Protein AF-A0A397EUM3-F1 (afdb_monomer)

Sequence (228 aa):
MSSDDLELCHVMLVFRHGDRSPVLPRMGKNIVMDDKEKAFWADRLVTSEHEAVLDKMAKTAGLTRDAPPPTNGLIIGGGWPSGYLTQLGSEQMIAHGKAMRAKYATFLADATPDDLYVRSTNVPRTIRSAQSVLYGMFPEHLLSDDIFIHLDENCRLSMGKQMDYFNMSTKLKSRRHESPVKDIDVLERLVQDAAGLDEGEDVKWSFRTILSILTCIMPLSTISLTFL

pLDDT: mean 79.11, std 16.42, range [22.38, 97.12]

Mean predicted aligned error: 9.28 Å

Radius of gyration: 20.29 Å; Cα contacts (8 Å, |Δi|>4): 294; chains: 1; bounding box: 52×34×58 Å

InterPro domains:
  IPR000560 Histidine phosphatase superfamily, clade-2 [PF00328] (7-164)
  IPR000560 Histidine phosphatase superfamily, clade-2 [cd07061] (83-150)
  IPR029033 Histidine phosphatase superfamily [G3DSA:3.40.50.1240] (1-218)
  IPR029033 Histidine phosphatase superfamily [SSF53254] (4-167)
  IPR033379 Histidine acid phosphatase active site [PS00616] (8-22)
  IPR050645 Histidine Acid Phosphatase [PTHR11567] (4-176)

Foldseek 3Di:
DDCVVDDDDDDDDDDDFFFAAFLAQAFADQRGCDPVNLVVRVVFADDPVNVVLLCLLAPEAAQDPPHRHPDQDDSRHDDPPHGGAGPRRLVVLLVVLLVVCVVCVVVCVPPDLVNDDAEFESHNRGSSSSSSSSCNNPVVCSNPHSHYYYYYPCRPVDPVSVDPLVVVQVVVVVCVVVDPDPCVVVVFVVVCVNSVPDDVDDDRPDCNHDCSNCVNVDPPVVDPPPDD

Nearest PDB structures (foldseek):
  4job-assembly1_A  TM=6.327E-01  e=2.743E-06  Homo sapiens
  4joc-assembly1_A  TM=6.295E-01  e=3.284E-06  Homo sapiens
  4jod-assembly1_A  TM=6.289E-01  e=9.658E-06  Homo sapiens
  5hc8-assembly1_A  TM=1.996E-01  e=4.843E+00  Lavandula lanata

Organism: Aphanomyces astaci (NCBI:txid112090)

Secondary structure (DSSP, 8-state):
--GGG--------------B--S-SEETTTEE--HHHHHHHHHHBPPHHHHHHHHHH-EEE-SSTTSPPPPPPP-TT-STTTTPBBHHHHHHHHHHHHHHHHHTHHHHTT--GGG--EEEES-HHHHHHHHHHHHHH-GGGTT-S--EEEEETT-TT-GGGT--HHHHHHHHHHTGGG-S-TTHHHHHHHHHHHHTPPTT-----STTTHHHHHHHHS-GGG------

Solvent-accessible surface area (backbone atoms only — not comparable to full-atom values): 13077 Å² total; per-residue (Å²): 131,62,77,88,79,62,80,90,86,81,85,87,88,85,79,76,55,45,48,39,39,32,28,45,58,60,41,62,74,61,39,59,65,44,73,67,52,42,50,57,46,51,75,42,33,59,48,72,70,58,48,56,53,35,52,41,32,32,42,72,14,11,87,44,85,88,38,71,50,64,78,77,41,80,62,74,55,48,62,90,59,37,46,36,39,19,41,68,11,36,50,52,23,22,52,50,14,36,52,51,34,66,74,40,41,81,75,50,69,83,60,51,60,88,77,57,86,46,74,40,48,48,36,68,38,40,44,52,22,50,26,22,21,44,45,34,45,43,60,90,40,39,85,38,90,69,37,54,36,26,26,40,92,76,25,83,82,40,68,63,77,78,42,55,60,66,60,48,49,54,54,52,56,76,46,49,88,73,50,89,56,92,56,53,71,59,54,45,50,53,48,35,63,64,24,43,45,57,95,89,57,78,84,57,71,44,78,76,42,50,49,32,42,51,63,48,76,44,66,75,91,74,61,87,76,80,82,127

Structure (mmCIF, N/CA/C/O backbone):
data_AF-A0A397EUM3-F1
#
_entry.id   AF-A0A397EUM3-F1
#
loop_
_atom_site.group_PDB
_atom_site.id
_atom_site.type_symbol
_atom_site.label_atom_id
_atom_site.label_alt_id
_atom_site.label_comp_id
_atom_site.label_asym_id
_atom_site.label_entity_id
_atom_site.label_seq_id
_atom_site.pdbx_PDB_ins_code
_atom_site.Cartn_x
_atom_site.Cartn_y
_atom_site.Cartn_z
_atom_site.occupancy
_atom_site.B_iso_or_equiv
_atom_site.auth_seq_id
_atom_site.auth_comp_id
_atom_site.auth_asym_id
_atom_site.auth_atom_id
_atom_site.pdbx_PDB_model_num
ATOM 1 N N . MET A 1 1 ? -14.237 -14.250 -31.918 1.00 54.00 1 MET A N 1
ATOM 2 C CA . MET A 1 1 ? -12.791 -13.966 -31.849 1.00 54.00 1 MET A CA 1
ATOM 3 C C . MET A 1 1 ? -12.228 -14.927 -30.827 1.00 54.00 1 MET A C 1
ATOM 5 O O . MET A 1 1 ? -12.807 -15.002 -29.745 1.00 54.00 1 MET A O 1
ATOM 9 N N . SER A 1 2 ? -11.244 -15.745 -31.207 1.00 69.25 2 SER A N 1
ATOM 10 C CA . SER A 1 2 ? -10.571 -16.626 -30.244 1.00 69.25 2 SER A CA 1
ATOM 11 C C . SER A 1 2 ? -9.725 -15.758 -29.310 1.00 69.25 2 SER A C 1
ATOM 13 O O . SER A 1 2 ? -9.323 -14.663 -29.704 1.00 69.25 2 SER A O 1
ATOM 15 N N . SER A 1 3 ? -9.432 -16.206 -28.085 1.00 70.31 3 SER A N 1
ATOM 16 C CA . SER A 1 3 ? -8.437 -15.508 -27.254 1.00 70.31 3 SER A CA 1
ATOM 17 C C . SER A 1 3 ? -7.044 -15.519 -27.886 1.00 70.31 3 SER A C 1
ATOM 19 O O . SER A 1 3 ? -6.218 -14.692 -27.524 1.00 70.31 3 SER A O 1
ATOM 21 N N . ASP A 1 4 ? -6.809 -16.424 -28.838 1.00 78.88 4 ASP A N 1
ATOM 22 C CA . ASP A 1 4 ? -5.540 -16.568 -29.559 1.00 78.88 4 ASP A CA 1
ATOM 23 C C . ASP A 1 4 ? -5.272 -15.42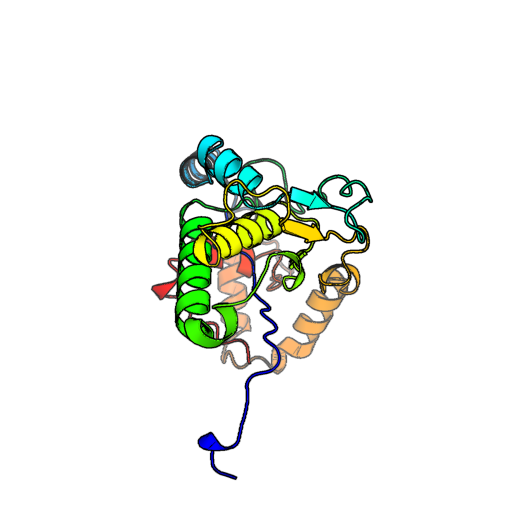0 -30.548 1.00 78.88 4 ASP A C 1
ATOM 25 O O . ASP A 1 4 ? -4.143 -15.254 -30.996 1.00 78.88 4 ASP A O 1
ATOM 29 N N . ASP A 1 5 ? -6.291 -14.610 -30.862 1.00 87.12 5 ASP A N 1
ATOM 30 C CA . ASP A 1 5 ? -6.176 -13.442 -31.745 1.00 87.12 5 ASP A CA 1
ATOM 31 C C . ASP A 1 5 ? -5.904 -12.136 -30.966 1.00 87.12 5 ASP A C 1
ATOM 33 O O . ASP A 1 5 ? -5.923 -11.050 -31.550 1.00 87.12 5 ASP A O 1
ATOM 37 N N . LEU A 1 6 ? -5.736 -12.208 -29.639 1.00 88.50 6 LEU A N 1
ATOM 38 C CA . LEU A 1 6 ? -5.582 -11.042 -28.767 1.00 88.50 6 LEU A CA 1
ATOM 39 C C . LEU A 1 6 ? -4.147 -10.917 -28.249 1.00 88.50 6 LEU A C 1
ATOM 41 O O . LEU A 1 6 ? -3.577 -11.862 -27.710 1.00 88.50 6 LEU A O 1
ATOM 45 N N . GLU A 1 7 ? -3.602 -9.707 -28.339 1.00 90.44 7 GLU A N 1
ATOM 46 C CA . GLU A 1 7 ? -2.286 -9.352 -27.813 1.00 90.44 7 GLU A CA 1
ATOM 47 C C . GLU A 1 7 ? -2.430 -8.461 -26.572 1.00 90.44 7 GLU A C 1
ATOM 49 O O . GLU A 1 7 ? -3.245 -7.534 -26.532 1.00 90.44 7 GLU A O 1
ATOM 54 N N . LEU A 1 8 ? -1.645 -8.741 -25.529 1.00 91.56 8 LEU A N 1
ATOM 55 C CA . LEU A 1 8 ? -1.601 -7.905 -24.334 1.00 91.56 8 LEU A CA 1
ATOM 56 C C . LEU A 1 8 ? -0.717 -6.682 -24.601 1.00 91.56 8 LEU A C 1
ATOM 58 O O . LEU A 1 8 ? 0.492 -6.823 -24.723 1.00 91.56 8 LEU A O 1
ATOM 62 N N . CYS A 1 9 ? -1.309 -5.488 -24.641 1.00 92.25 9 CYS A N 1
ATOM 63 C CA . CYS A 1 9 ? -0.567 -4.247 -24.905 1.00 92.25 9 CYS A CA 1
ATOM 64 C C . CYS A 1 9 ? -0.230 -3.438 -23.642 1.00 92.25 9 CYS A C 1
ATOM 66 O O . CYS A 1 9 ? 0.693 -2.630 -23.654 1.00 92.25 9 CYS A O 1
ATOM 68 N N . HIS A 1 10 ? -1.014 -3.577 -22.568 1.00 93.50 10 HIS A N 1
ATOM 69 C CA . HIS A 1 10 ? -0.851 -2.759 -21.367 1.00 93.50 10 HIS A CA 1
ATOM 70 C C . HIS A 1 10 ? -1.420 -3.447 -20.125 1.00 93.50 10 HIS A C 1
ATOM 72 O O . HIS A 1 10 ? -2.473 -4.085 -20.183 1.00 93.50 10 HIS A O 1
ATOM 78 N N . VAL A 1 11 ? -0.757 -3.259 -18.981 1.00 93.69 11 VAL A N 1
ATOM 79 C CA . VAL A 1 11 ? -1.202 -3.767 -17.679 1.00 93.69 11 VAL A CA 1
ATOM 80 C C . VAL A 1 11 ? -1.265 -2.616 -16.684 1.00 93.69 11 VAL A C 1
ATOM 82 O O . VAL A 1 11 ? -0.254 -1.998 -16.371 1.00 93.69 11 VAL A O 1
ATOM 85 N N . MET A 1 12 ? -2.454 -2.371 -16.132 1.00 94.56 12 MET A N 1
ATOM 86 C CA . MET A 1 12 ? -2.650 -1.416 -15.043 1.00 94.56 12 MET A CA 1
ATOM 87 C C . MET A 1 12 ? -2.950 -2.171 -13.747 1.00 94.56 12 MET A C 1
ATOM 89 O O . MET A 1 12 ? -3.978 -2.839 -13.630 1.00 94.56 12 MET A O 1
ATOM 93 N N . LEU A 1 13 ? -2.054 -2.056 -12.766 1.00 91.94 13 LEU A N 1
ATOM 94 C CA . LEU A 1 13 ? -2.218 -2.658 -11.443 1.00 91.94 13 LEU A CA 1
ATOM 95 C C . LEU A 1 13 ? -2.662 -1.594 -10.439 1.00 91.94 13 LEU A C 1
ATOM 97 O O . LEU A 1 13 ? -1.946 -0.628 -10.184 1.00 91.94 13 LEU A O 1
ATOM 101 N N . VAL A 1 14 ? -3.836 -1.795 -9.842 1.00 91.50 14 VAL A N 1
ATOM 102 C CA . VAL A 1 14 ? -4.348 -0.960 -8.751 1.00 91.50 14 VAL A CA 1
ATOM 103 C C . VAL A 1 14 ? -4.558 -1.851 -7.540 1.00 91.50 14 VAL A C 1
ATOM 105 O O . VAL A 1 14 ? -5.356 -2.784 -7.576 1.00 91.50 14 VAL A O 1
ATOM 108 N N . PHE A 1 15 ? -3.837 -1.569 -6.461 1.00 89.75 15 PHE A N 1
ATOM 109 C CA . PHE A 1 15 ? -3.888 -2.358 -5.237 1.00 89.75 15 PHE A CA 1
ATOM 110 C C . PHE A 1 15 ? -3.931 -1.462 -4.000 1.00 89.75 15 PHE A C 1
ATOM 112 O O . PHE A 1 15 ? -3.495 -0.308 -4.002 1.00 89.75 15 PHE A O 1
ATOM 119 N N . ARG A 1 16 ? -4.470 -2.014 -2.913 1.00 88.62 16 ARG A N 1
ATOM 120 C CA . ARG A 1 16 ? -4.416 -1.399 -1.586 1.00 88.62 16 ARG A CA 1
ATOM 121 C C . ARG A 1 16 ? -3.081 -1.734 -0.916 1.00 88.62 16 ARG A C 1
ATOM 123 O O . ARG A 1 16 ? -2.421 -2.699 -1.279 1.00 88.62 16 ARG A O 1
ATOM 130 N N . HIS A 1 17 ? -2.704 -0.940 0.083 1.00 88.88 17 HIS A N 1
ATOM 131 C CA . HIS A 1 17 ? -1.620 -1.298 0.996 1.00 88.88 17 HIS A CA 1
ATOM 132 C C . HIS A 1 17 ? -1.842 -2.677 1.645 1.00 88.88 17 HIS A C 1
ATOM 134 O O . HIS A 1 17 ? -2.990 -3.091 1.833 1.00 88.88 17 HIS A O 1
ATOM 140 N N . GLY A 1 18 ? -0.749 -3.324 2.048 1.00 88.06 18 GLY A N 1
ATOM 141 C CA . GLY A 1 18 ? -0.783 -4.577 2.805 1.00 88.06 18 GLY A CA 1
ATOM 142 C C . GLY A 1 18 ? -1.284 -4.406 4.243 1.00 88.06 18 GLY A C 1
ATOM 143 O O . GLY A 1 18 ? -1.713 -3.316 4.648 1.00 88.06 18 GLY A O 1
ATOM 144 N N . ASP A 1 19 ? -1.228 -5.487 5.016 1.00 90.06 19 ASP A N 1
ATOM 145 C CA . ASP A 1 19 ? -1.564 -5.473 6.440 1.00 90.06 19 ASP A CA 1
ATOM 146 C C . ASP A 1 19 ? -0.812 -4.383 7.233 1.00 90.06 19 ASP A C 1
ATOM 148 O O . ASP A 1 19 ? 0.319 -3.996 6.927 1.00 90.06 19 ASP A O 1
ATOM 152 N N . ARG A 1 20 ? -1.489 -3.815 8.231 1.00 88.00 20 ARG A N 1
ATOM 153 C CA . ARG A 1 20 ? -1.007 -2.656 8.989 1.00 88.00 20 ARG A CA 1
ATOM 154 C C . ARG A 1 20 ? -1.543 -2.668 10.410 1.00 88.00 20 ARG A C 1
ATOM 156 O O . ARG A 1 20 ? -2.606 -3.226 10.665 1.00 88.00 20 ARG A O 1
ATOM 163 N N . SER A 1 21 ? -0.893 -1.927 11.297 1.00 87.19 21 SER A N 1
ATOM 164 C CA . SER A 1 21 ? -1.446 -1.638 12.617 1.00 87.19 21 SER A CA 1
ATOM 165 C C . SER A 1 21 ? -2.725 -0.775 12.531 1.00 87.19 21 SER A C 1
ATOM 167 O O . SER A 1 21 ? -2.979 -0.101 11.509 1.00 87.19 21 SER A O 1
ATOM 169 N N . PRO A 1 22 ? -3.560 -0.773 13.589 1.00 82.50 22 PRO A N 1
ATOM 170 C CA . PRO A 1 22 ? -4.730 0.090 13.680 1.00 82.50 22 PRO A CA 1
ATOM 171 C C . PRO A 1 22 ? -4.368 1.563 13.478 1.00 82.50 22 PRO A C 1
ATOM 173 O O . PRO A 1 22 ? -3.330 2.040 13.930 1.00 82.50 22 PRO A O 1
ATOM 176 N N . VAL A 1 23 ? -5.230 2.291 12.767 1.00 77.56 23 VAL A N 1
ATOM 177 C CA . VAL A 1 23 ? -5.022 3.716 12.472 1.00 77.56 23 VAL A CA 1
ATOM 178 C C . VAL A 1 23 ? -5.372 4.584 13.674 1.00 77.56 23 VAL A C 1
ATOM 180 O O . VAL A 1 23 ? -4.661 5.542 13.947 1.00 77.56 23 VAL A O 1
ATOM 183 N N . LEU A 1 24 ? -6.462 4.266 14.376 1.00 75.75 24 LEU A N 1
ATOM 184 C CA . LEU A 1 24 ? -6.849 4.971 15.593 1.00 75.75 24 LEU A CA 1
ATOM 185 C C . LEU A 1 24 ? -6.451 4.149 16.821 1.00 75.75 24 LEU A C 1
ATOM 187 O O . LEU A 1 24 ? -6.790 2.967 16.877 1.00 75.75 24 LEU A O 1
ATOM 191 N N . PRO A 1 25 ? -5.826 4.772 17.832 1.00 72.88 25 PRO A N 1
ATOM 192 C CA . PRO A 1 25 ? -5.466 4.110 19.080 1.00 72.88 25 PRO A CA 1
ATOM 193 C C . PRO A 1 25 ? -6.654 3.986 20.044 1.00 72.88 25 PRO A C 1
ATOM 195 O O . PRO A 1 25 ? -6.483 3.511 21.160 1.00 72.88 25 PRO A O 1
ATOM 198 N N . ARG A 1 26 ? -7.843 4.480 19.680 1.00 75.56 26 ARG A N 1
ATOM 199 C CA . ARG A 1 26 ? -9.021 4.471 20.549 1.00 75.56 26 ARG A CA 1
ATOM 200 C C . ARG A 1 26 ? -10.315 4.338 19.759 1.00 75.56 26 ARG A C 1
ATOM 202 O O . ARG A 1 26 ? -10.488 4.967 18.715 1.00 75.56 26 ARG A O 1
ATOM 209 N N . MET A 1 27 ? -11.248 3.603 20.347 1.00 75.62 27 MET A N 1
ATOM 210 C CA . MET A 1 27 ? -12.651 3.532 19.992 1.00 75.62 27 MET A CA 1
ATOM 211 C C . MET A 1 27 ? -13.508 3.485 21.257 1.00 75.62 27 MET A C 1
ATOM 213 O O . MET A 1 27 ? -13.456 2.524 22.018 1.00 75.62 27 MET A O 1
ATOM 217 N N . GLY A 1 28 ? -14.293 4.539 21.480 1.00 75.81 28 GLY A N 1
ATOM 218 C CA . GLY A 1 28 ? -15.052 4.692 22.718 1.00 75.81 28 GLY A CA 1
ATOM 219 C C . GLY A 1 28 ? -14.155 4.703 23.958 1.00 75.81 28 GLY A C 1
ATOM 220 O O . GLY A 1 28 ? -12.988 5.108 23.899 1.00 75.81 28 GLY A O 1
ATOM 221 N N . LYS A 1 29 ? -14.717 4.292 25.094 1.00 80.75 29 LYS A N 1
ATOM 222 C CA . LYS A 1 29 ? -14.019 4.259 26.387 1.00 80.75 29 LYS A CA 1
ATOM 223 C C . LYS A 1 29 ? -13.272 2.948 26.621 1.00 80.75 29 LYS A C 1
ATOM 225 O O . LYS A 1 29 ? -12.258 2.956 27.312 1.00 80.75 29 LYS A O 1
ATOM 230 N N . ASN A 1 30 ? -13.752 1.852 26.033 1.00 81.31 30 ASN A N 1
ATOM 231 C CA . ASN A 1 30 ? -13.307 0.502 26.378 1.00 81.31 30 ASN A CA 1
ATOM 232 C C . ASN A 1 30 ? -12.233 -0.046 25.434 1.00 81.31 30 ASN A C 1
ATOM 234 O O . ASN A 1 30 ? -11.435 -0.882 25.846 1.00 81.31 30 ASN A O 1
ATOM 238 N N . ILE A 1 31 ? -12.183 0.416 24.181 1.00 77.62 31 ILE A N 1
ATOM 239 C CA . ILE A 1 31 ? -11.181 -0.036 23.210 1.00 77.62 31 ILE A CA 1
ATOM 240 C C . ILE A 1 31 ? -10.113 1.048 23.116 1.00 77.62 31 ILE A C 1
ATOM 242 O O . ILE A 1 31 ? -10.264 2.042 22.407 1.00 77.62 31 ILE A O 1
ATOM 246 N N . VAL A 1 32 ? -9.032 0.876 23.870 1.00 81.25 32 VAL A N 1
ATOM 247 C CA . VAL A 1 32 ? -7.883 1.785 23.884 1.00 81.25 32 VAL A CA 1
ATOM 248 C C . VAL A 1 32 ? -6.619 0.959 23.721 1.00 81.25 32 VAL A C 1
ATOM 250 O O . VAL A 1 32 ? -6.410 0.011 24.469 1.00 81.25 32 VAL A O 1
ATOM 253 N N . MET A 1 33 ? -5.771 1.362 22.778 1.00 80.50 33 MET A N 1
ATOM 254 C CA . MET A 1 33 ? -4.458 0.774 22.563 1.00 80.50 33 MET A CA 1
ATOM 255 C C . MET A 1 33 ? -3.560 1.117 23.753 1.00 80.50 33 MET A C 1
ATOM 257 O O . MET A 1 33 ? -3.001 2.220 23.842 1.00 80.50 33 MET A O 1
ATOM 261 N N . ASP A 1 34 ? -3.478 0.182 24.693 1.00 84.62 34 ASP A N 1
ATOM 262 C CA . ASP A 1 34 ? -2.614 0.281 25.860 1.00 84.62 34 ASP A CA 1
ATOM 263 C C . ASP A 1 34 ? -1.138 0.077 25.475 1.00 84.62 34 ASP A C 1
ATOM 265 O O . ASP A 1 34 ? -0.788 -0.185 24.320 1.00 84.62 34 ASP A O 1
ATOM 269 N N . ASP A 1 35 ? -0.232 0.240 26.435 1.00 86.56 35 ASP A N 1
ATOM 270 C CA . ASP A 1 35 ? 1.200 0.131 26.145 1.00 86.56 35 ASP A CA 1
ATOM 271 C C . ASP A 1 35 ? 1.623 -1.301 25.777 1.00 86.56 35 ASP A C 1
ATOM 273 O O . ASP A 1 35 ? 2.591 -1.480 25.036 1.00 86.56 35 ASP A O 1
ATOM 277 N N . LYS A 1 36 ? 0.870 -2.322 26.215 1.00 85.94 36 LYS A N 1
ATOM 278 C CA . LYS A 1 36 ? 1.109 -3.715 25.817 1.00 85.94 36 LYS A CA 1
ATOM 279 C C . LYS A 1 36 ? 0.723 -3.935 24.360 1.00 85.94 36 LYS A C 1
ATOM 281 O O . LYS A 1 36 ? 1.482 -4.559 23.624 1.00 85.94 36 LYS A O 1
ATOM 286 N N . GLU A 1 37 ? -0.413 -3.401 23.925 1.00 84.00 37 GLU A N 1
ATOM 287 C CA . GLU A 1 37 ? -0.865 -3.480 22.541 1.00 84.00 37 GLU A CA 1
ATOM 288 C C . GLU A 1 37 ? 0.054 -2.668 21.617 1.00 84.00 37 GLU A C 1
ATOM 290 O O . GLU A 1 37 ? 0.420 -3.138 20.540 1.00 84.00 37 GLU A O 1
ATOM 295 N N . LYS A 1 38 ? 0.527 -1.492 22.051 1.00 85.25 38 LYS A N 1
ATOM 296 C CA . LYS A 1 38 ? 1.553 -0.744 21.302 1.00 85.25 38 LYS A CA 1
ATOM 297 C C . LYS A 1 38 ? 2.826 -1.564 21.119 1.00 85.25 38 LYS A C 1
ATOM 299 O O . LYS A 1 38 ? 3.345 -1.610 20.008 1.00 85.25 38 LYS A O 1
ATOM 304 N N . ALA A 1 39 ? 3.315 -2.217 22.175 1.00 86.94 39 ALA A N 1
ATOM 305 C CA . ALA A 1 39 ? 4.492 -3.080 22.094 1.00 86.94 39 ALA A CA 1
ATOM 306 C C . ALA A 1 39 ? 4.251 -4.304 21.191 1.00 86.94 39 ALA A C 1
ATOM 308 O O . ALA A 1 39 ? 5.115 -4.666 20.397 1.00 86.94 39 ALA A O 1
ATOM 309 N N . PHE A 1 40 ? 3.056 -4.899 21.252 1.00 88.88 40 PHE A N 1
ATOM 310 C CA . PHE A 1 40 ? 2.647 -5.993 20.370 1.00 88.88 40 PHE A CA 1
ATOM 311 C C . PHE A 1 40 ? 2.681 -5.591 18.892 1.00 88.88 40 PHE A C 1
ATOM 313 O O . PHE A 1 40 ? 3.162 -6.360 18.053 1.00 88.88 40 PHE A O 1
ATOM 320 N N . TRP A 1 41 ? 2.170 -4.397 18.572 1.00 88.25 41 TRP A N 1
ATOM 321 C CA . TRP A 1 41 ? 2.192 -3.871 17.212 1.00 88.25 41 TRP A CA 1
ATOM 322 C C . TRP A 1 41 ? 3.601 -3.500 16.779 1.00 88.25 41 TRP A C 1
ATOM 324 O O . TRP A 1 41 ? 3.982 -3.867 15.675 1.00 88.25 41 TRP A O 1
ATOM 334 N N . ALA A 1 42 ? 4.370 -2.839 17.644 1.00 87.56 42 ALA A N 1
ATOM 335 C CA . ALA A 1 42 ? 5.753 -2.442 17.397 1.00 87.56 42 ALA A CA 1
ATOM 336 C C . ALA A 1 42 ? 6.637 -3.600 16.919 1.00 87.56 42 ALA A C 1
ATOM 338 O O . ALA A 1 42 ? 7.351 -3.449 15.935 1.00 87.56 42 ALA A O 1
ATOM 339 N N . ASP A 1 43 ? 6.534 -4.752 17.581 1.00 90.00 43 ASP A N 1
ATOM 340 C CA . ASP A 1 43 ? 7.276 -5.977 17.256 1.00 90.00 43 ASP A CA 1
ATOM 341 C C . ASP A 1 43 ? 6.896 -6.575 15.886 1.00 90.00 43 ASP A C 1
ATOM 343 O O . ASP A 1 43 ? 7.666 -7.304 15.273 1.00 90.00 43 ASP A O 1
ATOM 347 N N . ARG A 1 44 ? 5.705 -6.247 15.374 1.00 90.94 44 ARG A N 1
ATOM 348 C CA . ARG A 1 44 ? 5.188 -6.726 14.080 1.00 90.94 44 ARG A CA 1
ATOM 349 C C . ARG A 1 44 ? 5.384 -5.735 12.946 1.00 90.94 44 ARG A C 1
ATOM 351 O O . ARG A 1 44 ? 5.025 -6.054 11.810 1.00 90.94 44 ARG A O 1
ATOM 358 N N . LEU A 1 45 ? 5.859 -4.526 13.230 1.00 89.75 45 LEU A N 1
ATOM 359 C CA . LEU A 1 45 ? 6.114 -3.536 12.192 1.00 89.75 45 LEU A CA 1
ATOM 360 C C . LEU A 1 45 ? 7.338 -3.927 11.370 1.00 89.75 45 LEU A C 1
ATOM 362 O O . LEU A 1 45 ? 8.208 -4.672 11.812 1.00 89.75 45 LEU A O 1
ATOM 366 N N . VAL A 1 46 ? 7.390 -3.412 10.146 1.00 87.12 46 VAL A N 1
ATOM 367 C CA . VAL A 1 46 ? 8.569 -3.561 9.293 1.00 87.12 46 VAL A CA 1
ATOM 368 C C . VAL A 1 46 ? 9.799 -2.987 10.007 1.00 87.12 46 VAL A C 1
ATOM 370 O O . VAL A 1 46 ? 9.751 -1.866 10.518 1.00 87.12 46 VAL A O 1
ATOM 373 N N . THR A 1 47 ? 10.897 -3.747 10.036 1.00 89.56 47 THR A N 1
ATOM 374 C CA . THR A 1 47 ? 12.146 -3.298 10.661 1.00 89.56 47 THR A CA 1
ATOM 375 C C . THR A 1 47 ? 12.863 -2.266 9.795 1.00 89.56 47 THR A C 1
ATOM 377 O O . THR A 1 47 ? 12.719 -2.245 8.569 1.00 89.56 47 THR A O 1
ATOM 380 N N . SER A 1 48 ? 13.688 -1.429 10.421 1.00 88.00 48 SER A N 1
ATOM 381 C CA . SER A 1 48 ? 14.473 -0.403 9.726 1.00 88.00 48 SER A CA 1
ATOM 382 C C . SER A 1 48 ? 15.397 -0.989 8.651 1.00 88.00 48 SER A C 1
ATOM 384 O O . SER A 1 48 ? 15.624 -0.360 7.619 1.00 88.00 48 SER A O 1
ATOM 386 N N . GLU A 1 49 ? 15.917 -2.202 8.855 1.00 90.69 49 GLU A N 1
ATOM 387 C CA . GLU A 1 49 ? 16.757 -2.895 7.875 1.00 90.69 49 GLU A CA 1
ATOM 388 C C . GLU A 1 49 ? 15.957 -3.279 6.630 1.00 90.69 49 GLU A C 1
ATOM 390 O O . GLU A 1 49 ? 16.429 -3.087 5.508 1.00 90.69 49 GLU A O 1
ATOM 395 N N . HIS A 1 50 ? 14.735 -3.787 6.813 1.00 88.88 50 HIS A N 1
ATOM 396 C CA . HIS A 1 50 ? 13.856 -4.132 5.698 1.00 88.88 50 HIS A CA 1
ATOM 397 C C . HIS A 1 50 ? 13.389 -2.883 4.954 1.00 88.88 50 HIS A C 1
ATOM 399 O O . HIS A 1 50 ? 13.379 -2.866 3.724 1.00 88.88 50 HIS A O 1
ATOM 405 N N . GLU A 1 51 ? 13.081 -1.803 5.673 1.00 87.81 51 GLU A N 1
ATOM 406 C CA . GLU A 1 51 ? 12.791 -0.512 5.048 1.00 87.81 51 GLU A CA 1
ATOM 407 C C . GLU A 1 51 ? 13.951 -0.020 4.175 1.00 87.81 51 GLU A C 1
ATOM 409 O O . GLU A 1 51 ? 13.726 0.396 3.041 1.00 87.81 51 GLU A O 1
ATOM 414 N N . ALA A 1 52 ? 15.193 -0.149 4.650 1.00 90.56 52 ALA A N 1
ATOM 415 C CA . ALA A 1 52 ? 16.373 0.233 3.880 1.00 90.56 52 ALA A CA 1
ATOM 416 C C . ALA A 1 52 ? 16.567 -0.618 2.611 1.00 90.56 52 ALA A C 1
ATOM 418 O O . ALA A 1 52 ? 17.136 -0.138 1.631 1.00 90.56 52 ALA A O 1
ATOM 419 N N . VAL A 1 53 ? 16.110 -1.875 2.600 1.00 91.69 53 VAL A N 1
ATOM 420 C CA . VAL A 1 53 ? 16.080 -2.701 1.380 1.00 91.69 53 VAL A CA 1
ATOM 421 C C . VAL A 1 53 ? 15.019 -2.186 0.409 1.00 91.69 53 VAL A C 1
ATOM 423 O O . VAL A 1 53 ? 15.299 -2.039 -0.780 1.00 91.69 53 VAL A O 1
ATOM 426 N N . LEU A 1 54 ? 13.823 -1.865 0.904 1.00 91.00 54 LEU A N 1
ATOM 427 C CA . LEU A 1 54 ? 12.737 -1.320 0.087 1.00 91.00 54 LEU A CA 1
ATOM 428 C C . LEU A 1 54 ? 13.077 0.059 -0.503 1.00 91.00 54 LEU A C 1
ATOM 430 O O . LEU A 1 54 ? 12.698 0.341 -1.638 1.00 91.00 54 LEU A O 1
ATOM 434 N N . ASP A 1 55 ? 13.830 0.886 0.223 1.00 89.94 55 ASP A N 1
ATOM 435 C CA . ASP A 1 55 ? 14.303 2.192 -0.254 1.00 89.94 55 ASP A CA 1
ATOM 436 C C . ASP A 1 55 ? 15.327 2.099 -1.386 1.00 89.94 55 ASP A C 1
ATOM 438 O O . ASP A 1 55 ? 15.401 3.005 -2.214 1.00 89.94 55 ASP A O 1
ATOM 442 N N . LYS A 1 56 ? 16.079 0.996 -1.469 1.00 90.94 56 LYS A N 1
ATOM 443 C CA . LYS A 1 56 ? 16.964 0.730 -2.614 1.00 90.94 56 LYS A CA 1
ATOM 444 C C . LYS A 1 56 ? 16.177 0.346 -3.863 1.00 90.94 56 LYS A C 1
ATOM 446 O O . LYS A 1 56 ? 16.564 0.728 -4.956 1.00 90.94 56 LYS A O 1
ATOM 451 N N . MET A 1 57 ? 15.063 -0.366 -3.689 1.00 92.56 57 MET A N 1
ATOM 452 C CA . MET A 1 57 ? 14.243 -0.858 -4.798 1.00 92.56 57 MET A CA 1
ATOM 453 C C . MET A 1 57 ? 13.575 0.269 -5.592 1.00 92.56 57 MET A C 1
ATOM 455 O O . MET A 1 57 ? 13.448 0.173 -6.808 1.00 92.56 57 MET A O 1
ATOM 459 N N . ALA A 1 58 ? 13.079 1.307 -4.916 1.00 90.88 58 ALA A N 1
ATOM 460 C CA . ALA A 1 58 ? 12.451 2.431 -5.598 1.00 90.88 58 ALA A CA 1
ATOM 461 C C . ALA A 1 58 ? 12.522 3.714 -4.772 1.00 90.88 58 ALA A C 1
ATOM 463 O O . ALA A 1 58 ? 12.155 3.732 -3.590 1.00 90.88 58 ALA A O 1
ATOM 464 N N . LYS A 1 59 ? 12.914 4.804 -5.437 1.00 91.00 59 LYS A N 1
ATOM 465 C CA . LYS A 1 59 ? 12.998 6.145 -4.849 1.00 91.00 59 LYS A CA 1
ATOM 466 C C . LYS A 1 59 ? 11.661 6.862 -4.956 1.00 91.00 59 LYS A C 1
ATOM 468 O O . LYS A 1 59 ? 10.883 6.632 -5.877 1.00 91.00 59 LYS A O 1
ATOM 473 N N . THR A 1 60 ? 11.383 7.768 -4.030 1.00 89.81 60 THR A N 1
ATOM 474 C CA . THR A 1 60 ? 10.211 8.640 -4.125 1.00 89.81 60 THR A CA 1
ATOM 475 C C . THR A 1 60 ? 10.552 9.900 -4.913 1.00 89.81 60 THR A C 1
ATOM 477 O O . THR A 1 60 ? 11.608 10.500 -4.729 1.00 89.81 60 THR A O 1
ATOM 480 N N . ALA A 1 61 ? 9.637 10.312 -5.784 1.00 89.44 61 ALA A N 1
ATOM 481 C CA . ALA A 1 61 ? 9.726 11.556 -6.540 1.00 89.44 61 ALA A CA 1
ATOM 482 C C . ALA A 1 61 ? 8.391 12.303 -6.481 1.00 89.44 61 ALA A C 1
ATOM 484 O O . ALA A 1 61 ? 7.360 11.751 -6.080 1.00 89.44 61 ALA A O 1
ATOM 485 N N . GLY A 1 62 ? 8.395 13.570 -6.888 1.00 85.81 62 GLY A N 1
ATOM 486 C CA . GLY A 1 62 ? 7.166 14.309 -7.152 1.00 85.81 62 GLY A CA 1
ATOM 487 C C . GLY A 1 62 ? 6.432 13.784 -8.396 1.00 85.81 62 GLY A C 1
ATOM 488 O O . GLY A 1 62 ? 6.616 12.649 -8.846 1.00 85.81 62 GLY A O 1
ATOM 489 N N . LEU A 1 63 ? 5.589 14.630 -8.994 1.00 82.56 63 LEU A N 1
ATOM 490 C CA . LEU A 1 63 ? 4.858 14.274 -10.221 1.00 82.56 63 LEU A CA 1
ATOM 491 C C . LEU A 1 63 ? 5.780 14.016 -11.424 1.00 82.56 63 LEU A C 1
ATOM 493 O O . LEU A 1 63 ? 5.380 13.320 -12.353 1.00 82.56 63 LEU A O 1
ATOM 497 N N . THR A 1 64 ? 6.998 14.554 -11.398 1.00 83.56 64 THR A N 1
ATOM 498 C CA . THR A 1 64 ? 8.065 14.304 -12.374 1.00 83.56 64 THR A CA 1
ATOM 499 C C . THR A 1 64 ? 9.290 13.726 -11.661 1.00 83.56 64 THR A C 1
ATOM 501 O O . THR A 1 64 ? 9.431 13.909 -10.451 1.00 83.56 64 THR A O 1
ATOM 504 N N . ARG A 1 65 ? 10.173 13.024 -12.392 1.00 81.81 65 ARG A N 1
ATOM 505 C CA . ARG A 1 65 ? 11.390 12.390 -11.830 1.00 81.81 65 ARG A CA 1
ATOM 506 C C . ARG A 1 65 ? 12.309 13.409 -11.139 1.00 81.81 65 ARG A C 1
ATOM 508 O O . ARG A 1 65 ? 12.867 13.106 -10.094 1.00 81.81 65 ARG A O 1
ATOM 515 N N . ASP A 1 66 ? 12.387 14.625 -11.677 1.00 83.25 66 ASP A N 1
ATOM 516 C CA . ASP A 1 66 ? 13.246 15.698 -11.153 1.00 83.25 66 ASP A CA 1
ATOM 517 C C . ASP A 1 66 ? 12.603 16.508 -10.017 1.00 83.25 66 ASP A C 1
ATOM 519 O O . ASP A 1 66 ? 13.265 17.321 -9.369 1.00 83.25 66 ASP A O 1
ATOM 523 N N . ALA A 1 67 ? 11.299 16.333 -9.779 1.00 83.56 67 ALA A N 1
ATOM 524 C CA . ALA A 1 67 ? 10.617 17.042 -8.708 1.00 83.56 67 ALA A CA 1
ATOM 525 C C . ALA A 1 67 ? 10.920 16.372 -7.359 1.00 83.56 67 ALA A C 1
ATOM 527 O O . ALA A 1 67 ? 10.788 15.148 -7.242 1.00 83.56 67 ALA A O 1
ATOM 528 N N . PRO A 1 68 ? 11.254 17.150 -6.312 1.00 83.50 68 PRO A N 1
ATOM 529 C CA . PRO A 1 68 ? 11.455 16.584 -4.989 1.00 83.50 68 PRO A CA 1
ATOM 530 C C . PRO A 1 68 ? 10.160 15.916 -4.504 1.00 83.50 68 PRO A C 1
ATOM 532 O O . PRO A 1 68 ? 9.063 16.426 -4.773 1.00 83.50 68 PRO A O 1
ATOM 535 N N . PRO A 1 69 ? 10.255 14.782 -3.789 1.00 82.00 69 PRO A N 1
ATOM 536 C CA . PRO A 1 69 ? 9.080 14.178 -3.191 1.00 82.00 69 PRO A CA 1
ATOM 537 C C . PRO A 1 69 ? 8.456 15.160 -2.184 1.00 82.00 69 PRO A C 1
ATOM 539 O O . PRO A 1 69 ? 9.181 15.829 -1.441 1.00 82.00 69 PRO A O 1
ATOM 542 N N . PRO A 1 70 ? 7.117 15.266 -2.133 1.00 79.38 70 PRO A N 1
ATOM 543 C CA . PRO A 1 70 ? 6.449 16.057 -1.111 1.00 79.38 70 PRO A CA 1
ATOM 544 C C . PRO A 1 70 ? 6.772 15.492 0.276 1.00 79.38 70 PRO A C 1
ATOM 546 O O . PRO A 1 70 ? 6.950 14.282 0.435 1.00 79.38 70 PRO A O 1
ATOM 549 N N . THR A 1 71 ? 6.785 16.349 1.299 1.00 74.50 71 THR A N 1
ATOM 550 C CA . THR A 1 71 ? 6.904 15.905 2.694 1.00 74.50 71 THR A CA 1
ATOM 551 C C . THR A 1 71 ? 5.853 14.838 2.977 1.00 74.50 71 THR A C 1
ATOM 553 O O . THR A 1 71 ? 4.686 15.030 2.621 1.00 74.50 71 THR A O 1
ATOM 556 N N . ASN A 1 72 ? 6.257 13.724 3.597 1.00 66.38 72 ASN A N 1
ATOM 557 C CA . ASN A 1 72 ? 5.362 12.604 3.883 1.00 66.38 72 ASN A CA 1
ATOM 558 C C . ASN A 1 72 ? 4.046 13.097 4.492 1.00 66.38 72 ASN A C 1
ATOM 560 O O . ASN A 1 72 ? 4.042 13.867 5.456 1.00 66.38 72 ASN A O 1
ATOM 564 N N . GLY A 1 73 ? 2.928 12.656 3.914 1.00 60.56 73 GLY A N 1
ATOM 565 C CA . GLY A 1 73 ? 1.610 13.050 4.389 1.00 60.56 73 GLY A CA 1
ATOM 566 C C . GLY A 1 73 ? 1.421 12.652 5.850 1.00 60.56 73 GLY A C 1
ATOM 567 O O . GLY A 1 73 ? 1.865 11.584 6.279 1.00 60.56 73 GLY A O 1
ATOM 568 N N . LEU A 1 74 ? 0.743 13.513 6.613 1.00 59.06 74 LEU A N 1
ATOM 569 C CA . LEU A 1 74 ? 0.416 13.243 8.009 1.00 59.06 74 LEU A CA 1
ATOM 570 C C . LEU A 1 74 ? -0.288 11.886 8.121 1.00 59.06 74 LEU A C 1
ATOM 572 O O . LEU A 1 74 ? -1.312 11.641 7.471 1.00 59.06 74 LEU A O 1
ATOM 576 N N . ILE A 1 75 ? 0.250 11.006 8.966 1.00 58.03 75 ILE A N 1
ATOM 577 C CA . ILE A 1 75 ? -0.434 9.770 9.330 1.00 58.03 75 ILE A CA 1
ATOM 578 C C . ILE A 1 75 ? -1.667 10.178 10.138 1.00 58.03 75 ILE A C 1
ATOM 580 O O . ILE A 1 75 ? -1.588 10.583 11.296 1.00 58.03 75 ILE A O 1
ATOM 584 N N . ILE A 1 76 ? -2.828 10.128 9.489 1.00 52.72 76 ILE A N 1
ATOM 585 C CA . ILE A 1 76 ? -4.117 10.344 10.146 1.00 52.72 76 ILE A CA 1
ATOM 586 C C . ILE A 1 76 ? -4.236 9.279 11.233 1.00 52.72 76 ILE A C 1
ATOM 588 O O . ILE A 1 76 ? -4.213 8.109 10.882 1.00 52.72 76 ILE A O 1
ATOM 592 N N . GLY A 1 77 ? -4.379 9.668 12.501 1.00 51.22 77 GLY A N 1
ATOM 593 C CA . GLY A 1 77 ? -4.687 8.750 13.604 1.00 51.22 77 GLY A CA 1
ATOM 594 C C . GLY A 1 77 ? -3.619 8.595 14.690 1.00 51.22 77 GLY A C 1
ATOM 595 O O . GLY A 1 77 ? -3.950 8.105 15.763 1.00 51.22 77 GLY A O 1
ATOM 596 N N . GLY A 1 78 ? -2.399 9.104 14.493 1.00 52.84 78 GLY A N 1
ATOM 597 C CA . GLY A 1 78 ? -1.405 9.198 15.566 1.00 52.84 78 GLY A CA 1
ATOM 598 C C . GLY A 1 78 ? 0.035 8.992 15.108 1.00 52.84 78 GLY A C 1
ATOM 599 O O . GLY A 1 78 ? 0.311 8.811 13.924 1.00 52.84 78 GLY A O 1
ATOM 600 N N . GLY A 1 79 ? 0.948 9.046 16.080 1.00 69.56 79 GLY A N 1
ATOM 601 C CA . GLY A 1 79 ? 2.347 8.665 15.906 1.00 69.56 79 GLY A CA 1
ATOM 602 C C . GLY A 1 79 ? 2.542 7.148 15.927 1.00 69.56 79 GLY A C 1
ATOM 603 O O . GLY A 1 79 ? 1.594 6.368 16.057 1.00 69.56 79 GLY A O 1
ATOM 604 N N . TRP A 1 80 ? 3.800 6.737 15.815 1.00 73.12 80 TRP A N 1
ATOM 605 C CA . TRP A 1 80 ? 4.207 5.341 15.939 1.00 73.12 80 TRP A CA 1
ATOM 606 C C . TRP A 1 80 ? 3.596 4.685 17.200 1.00 73.12 80 TRP A C 1
ATOM 608 O O . TRP A 1 80 ? 3.602 5.319 18.260 1.00 73.12 80 TRP A O 1
ATOM 618 N N . PRO A 1 81 ? 3.043 3.457 17.123 1.00 80.62 81 PRO A N 1
ATOM 619 C CA . PRO A 1 81 ? 3.051 2.521 15.991 1.00 80.62 81 PRO A CA 1
ATOM 620 C C . PRO A 1 81 ? 1.797 2.579 15.091 1.00 80.62 81 PRO A C 1
ATOM 622 O O . PRO A 1 81 ? 1.587 1.665 14.299 1.00 80.62 81 PRO A O 1
ATOM 625 N N . SER A 1 82 ? 0.934 3.597 15.186 1.00 82.56 82 SER A N 1
ATOM 626 C CA . SER A 1 82 ? -0.406 3.583 14.560 1.00 82.56 82 SER A CA 1
ATOM 627 C C . SER A 1 82 ? -0.378 3.772 13.036 1.00 82.56 82 SER A C 1
ATOM 629 O O . SER A 1 82 ? 0.223 4.711 12.522 1.00 82.56 82 SER A O 1
ATOM 631 N N . GLY A 1 83 ? -1.069 2.906 12.289 1.00 80.31 83 GLY A N 1
ATOM 632 C CA . GLY A 1 83 ? -1.206 2.994 10.831 1.00 80.31 83 GLY A CA 1
ATOM 633 C C . GLY A 1 83 ? 0.058 2.679 10.014 1.00 80.31 83 GLY A C 1
ATOM 634 O O . GLY A 1 83 ? 0.082 3.003 8.818 1.00 80.31 83 GLY A O 1
ATOM 635 N N . TYR A 1 84 ? 1.068 2.061 10.633 1.00 86.62 84 TYR A N 1
ATOM 636 C CA . TYR A 1 84 ? 2.301 1.587 9.995 1.00 86.62 84 TYR A CA 1
ATOM 637 C C . TYR A 1 84 ? 2.114 0.190 9.394 1.00 86.62 84 TYR A C 1
ATOM 639 O O . TYR A 1 84 ? 1.285 -0.591 9.858 1.00 86.62 84 TYR A O 1
ATOM 647 N N . LEU A 1 85 ? 2.867 -0.108 8.333 1.00 89.81 85 LEU A N 1
ATOM 648 C CA . LEU A 1 85 ? 2.828 -1.409 7.664 1.00 89.81 85 LEU A CA 1
ATOM 649 C C . LEU A 1 85 ? 3.453 -2.482 8.570 1.00 89.81 85 LEU A C 1
ATOM 651 O O . LEU A 1 85 ? 4.500 -2.240 9.173 1.00 89.81 85 LEU A O 1
ATOM 655 N N . THR A 1 86 ? 2.823 -3.652 8.657 1.00 92.06 86 THR A N 1
ATOM 656 C CA . THR A 1 86 ? 3.400 -4.805 9.362 1.00 92.06 86 THR A CA 1
ATOM 657 C C . THR A 1 86 ? 4.376 -5.554 8.456 1.00 92.06 86 THR A C 1
ATOM 659 O O . THR A 1 86 ? 4.323 -5.428 7.229 1.00 92.06 86 THR A O 1
ATOM 662 N N . GLN A 1 87 ? 5.257 -6.366 9.040 1.00 92.50 87 GLN A N 1
ATOM 663 C CA . GLN A 1 87 ? 6.107 -7.284 8.284 1.00 92.50 87 GLN A CA 1
ATOM 664 C C . GLN A 1 87 ? 5.256 -8.227 7.421 1.00 92.50 87 GLN A C 1
ATOM 666 O O . GLN A 1 87 ? 5.512 -8.356 6.225 1.00 92.50 87 GLN A O 1
ATOM 671 N N . LEU A 1 88 ? 4.174 -8.775 7.990 1.00 92.50 88 LEU A N 1
ATOM 672 C CA . LEU A 1 88 ? 3.186 -9.563 7.251 1.00 92.50 88 LEU A CA 1
ATOM 673 C C . LEU A 1 88 ? 2.625 -8.780 6.056 1.00 92.50 88 LEU A C 1
ATOM 675 O O . LEU A 1 88 ? 2.517 -9.314 4.954 1.00 92.50 88 LEU A O 1
ATOM 679 N N . GLY A 1 89 ? 2.290 -7.505 6.256 1.00 92.06 89 GLY A N 1
ATOM 680 C CA . GLY A 1 89 ? 1.808 -6.639 5.190 1.00 92.06 89 GLY A CA 1
ATOM 681 C C . GLY A 1 89 ? 2.826 -6.455 4.072 1.00 92.06 89 GLY A C 1
ATOM 682 O O . GLY A 1 89 ? 2.453 -6.502 2.904 1.00 92.06 89 GLY A O 1
ATOM 683 N N . SER A 1 90 ? 4.111 -6.301 4.393 1.00 94.50 90 SER A N 1
ATOM 684 C CA . SER A 1 90 ? 5.164 -6.254 3.373 1.00 94.50 90 SER A CA 1
ATOM 685 C C . SER A 1 90 ? 5.299 -7.589 2.631 1.00 94.50 90 SER A C 1
ATOM 687 O O . SER A 1 90 ? 5.319 -7.600 1.401 1.00 94.50 90 SER A O 1
ATOM 689 N N . GLU A 1 91 ? 5.300 -8.718 3.341 1.00 95.00 91 GLU A N 1
ATOM 690 C CA . GLU A 1 91 ? 5.401 -10.059 2.749 1.00 95.00 91 GLU A CA 1
ATOM 691 C C . GLU A 1 91 ? 4.231 -10.377 1.809 1.00 95.00 91 GLU A C 1
ATOM 693 O O . GLU A 1 91 ? 4.443 -10.896 0.711 1.00 95.00 91 GLU A O 1
ATOM 698 N N . GLN A 1 92 ? 3.004 -9.999 2.185 1.00 94.81 92 GLN A N 1
ATOM 699 C CA . GLN A 1 92 ? 1.819 -10.101 1.327 1.00 94.81 92 GLN A CA 1
ATOM 700 C C . GLN A 1 92 ? 2.006 -9.339 0.013 1.00 94.81 92 GLN A C 1
ATOM 702 O O . GLN A 1 92 ? 1.682 -9.850 -1.060 1.00 94.81 92 GLN A O 1
ATOM 707 N N . MET A 1 93 ? 2.558 -8.129 0.087 1.00 96.88 93 MET A N 1
ATOM 708 C CA . MET A 1 93 ? 2.786 -7.284 -1.083 1.00 96.88 93 MET A CA 1
ATOM 709 C C . MET A 1 93 ? 3.928 -7.813 -1.961 1.00 96.88 93 MET A C 1
ATOM 711 O O . MET A 1 93 ? 3.808 -7.801 -3.185 1.00 96.88 93 MET A O 1
ATOM 715 N N . ILE A 1 94 ? 4.985 -8.373 -1.364 1.00 96.88 94 ILE A N 1
ATOM 716 C CA . ILE A 1 94 ? 6.047 -9.077 -2.101 1.00 96.88 94 ILE A CA 1
ATOM 717 C C . ILE A 1 94 ? 5.476 -10.303 -2.820 1.00 96.88 94 ILE A C 1
ATOM 719 O O . ILE A 1 94 ? 5.752 -10.516 -4.002 1.00 96.88 94 ILE A O 1
ATOM 723 N N . ALA A 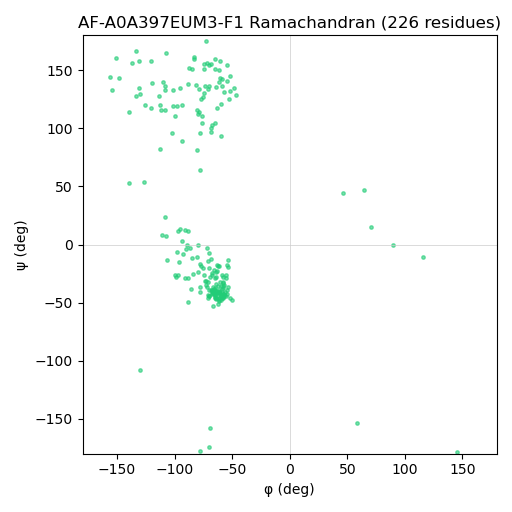1 95 ? 4.662 -11.111 -2.136 1.00 97.12 95 ALA A N 1
ATOM 724 C CA . ALA A 1 95 ? 4.008 -12.271 -2.735 1.00 97.12 95 ALA A CA 1
ATOM 725 C C . ALA A 1 95 ? 3.077 -11.860 -3.885 1.00 97.12 95 ALA A C 1
ATOM 727 O O . ALA A 1 95 ? 3.070 -12.506 -4.934 1.00 97.12 95 ALA A O 1
ATOM 728 N N . HIS A 1 96 ? 2.354 -10.748 -3.728 1.00 96.31 96 HIS A N 1
ATOM 729 C CA . HIS A 1 96 ? 1.530 -10.179 -4.788 1.00 96.31 96 HIS A CA 1
ATOM 730 C C . HIS A 1 96 ? 2.367 -9.774 -6.010 1.00 96.31 96 HIS A C 1
ATOM 732 O O . HIS A 1 96 ? 2.026 -10.154 -7.130 1.00 96.31 96 HIS A O 1
ATOM 738 N N . GLY A 1 97 ? 3.500 -9.093 -5.805 1.00 96.12 97 GLY A N 1
ATOM 739 C CA . GLY A 1 97 ? 4.440 -8.746 -6.875 1.00 96.12 97 GLY A CA 1
ATOM 740 C C . GLY A 1 97 ? 4.972 -9.971 -7.622 1.00 96.12 97 GLY A C 1
ATOM 741 O O . GLY A 1 97 ? 4.925 -10.013 -8.852 1.00 96.12 97 GLY A O 1
ATOM 742 N N . LYS A 1 98 ? 5.376 -11.019 -6.892 1.00 97.06 98 LYS A N 1
ATOM 743 C CA . LYS A 1 98 ? 5.823 -12.294 -7.484 1.00 97.06 98 LYS A CA 1
ATOM 744 C C . LYS A 1 98 ? 4.728 -12.957 -8.320 1.00 97.06 98 LYS A C 1
ATOM 746 O O . LYS A 1 98 ? 4.998 -13.437 -9.418 1.00 97.06 98 LYS A O 1
ATOM 751 N N . ALA A 1 99 ? 3.491 -12.961 -7.823 1.00 96.81 99 ALA A N 1
ATOM 752 C CA . ALA A 1 99 ? 2.351 -13.517 -8.546 1.00 96.81 99 ALA A CA 1
ATOM 753 C C . ALA A 1 99 ? 2.055 -12.736 -9.838 1.00 96.81 99 ALA A C 1
ATOM 755 O O . ALA A 1 99 ? 1.781 -13.346 -10.871 1.00 96.81 99 ALA A O 1
ATOM 756 N N . MET A 1 100 ? 2.151 -11.401 -9.809 1.00 95.81 100 MET A N 1
ATOM 757 C CA . MET A 1 100 ? 1.981 -10.572 -11.007 1.00 95.81 100 MET A CA 1
ATOM 758 C C . MET A 1 100 ? 3.118 -10.780 -12.013 1.00 95.81 100 MET A C 1
ATOM 760 O O . MET A 1 100 ? 2.836 -10.936 -13.199 1.00 95.81 100 MET A O 1
ATOM 764 N N . ARG A 1 101 ? 4.378 -10.879 -11.561 1.00 95.06 101 ARG A N 1
ATOM 765 C CA . ARG A 1 101 ? 5.514 -11.216 -12.438 1.00 95.06 101 ARG A CA 1
ATOM 766 C C . ARG A 1 101 ? 5.309 -12.559 -13.128 1.00 95.06 101 ARG A C 1
ATOM 768 O O . ARG A 1 101 ? 5.495 -12.654 -14.332 1.00 95.06 101 ARG A O 1
ATOM 775 N N . ALA A 1 102 ? 4.884 -13.581 -12.385 1.00 95.88 102 ALA A N 1
ATOM 776 C CA . ALA A 1 102 ? 4.608 -14.899 -12.953 1.00 95.88 102 ALA A CA 1
ATOM 777 C C . ALA A 1 102 ? 3.459 -14.858 -13.974 1.00 95.88 102 ALA A C 1
ATOM 779 O O . ALA A 1 102 ? 3.554 -15.466 -15.036 1.00 95.88 102 ALA A O 1
ATOM 780 N N . LYS A 1 103 ? 2.389 -14.111 -13.677 1.00 95.12 103 LYS A N 1
ATOM 781 C CA . LYS A 1 103 ? 1.222 -13.980 -14.559 1.00 95.12 103 LYS A CA 1
ATOM 782 C C . LYS A 1 103 ? 1.544 -13.264 -15.874 1.00 95.12 103 LYS A C 1
ATOM 784 O O . LYS A 1 103 ? 1.000 -13.640 -16.906 1.00 95.12 103 LYS A O 1
ATOM 789 N N . TYR A 1 104 ? 2.398 -12.245 -15.835 1.00 95.00 104 TYR A N 1
ATOM 790 C CA . TYR A 1 104 ? 2.749 -11.426 -16.999 1.00 95.00 104 TYR A CA 1
ATOM 791 C C . TYR A 1 104 ? 4.171 -11.696 -17.501 1.00 95.00 104 TYR A C 1
ATOM 793 O O . TYR A 1 104 ? 4.754 -10.838 -18.153 1.00 95.00 104 TYR A O 1
ATOM 801 N N . ALA A 1 105 ? 4.733 -12.877 -17.220 1.00 93.25 105 ALA A N 1
ATOM 802 C CA . ALA A 1 105 ? 6.137 -13.186 -17.493 1.00 93.25 105 ALA A CA 1
ATOM 803 C C . ALA A 1 105 ? 6.532 -12.944 -18.958 1.00 93.25 105 ALA A C 1
ATOM 805 O O . ALA A 1 105 ? 7.573 -12.352 -19.215 1.00 93.25 105 ALA A O 1
ATOM 806 N N . THR A 1 106 ? 5.681 -13.342 -19.908 1.00 91.81 106 THR A N 1
ATOM 807 C CA . THR A 1 106 ? 5.915 -13.118 -21.343 1.00 91.81 106 THR A CA 1
ATOM 808 C C . THR A 1 106 ? 5.879 -11.636 -21.711 1.00 91.81 106 THR A C 1
ATOM 810 O O . THR A 1 106 ? 6.715 -11.183 -22.477 1.00 91.81 106 THR A O 1
ATOM 813 N N . PHE A 1 107 ? 4.940 -10.875 -21.145 1.00 92.62 107 PHE A N 1
ATOM 814 C CA . PHE A 1 107 ? 4.788 -9.444 -21.424 1.00 92.62 107 PHE A CA 1
ATOM 815 C C . PHE A 1 107 ? 5.902 -8.601 -20.788 1.00 92.62 107 PHE A C 1
ATOM 817 O O . PHE A 1 107 ? 6.295 -7.578 -21.332 1.00 92.62 107 PHE A O 1
ATOM 824 N N . LEU A 1 108 ? 6.422 -9.033 -19.638 1.00 91.94 108 LEU A N 1
ATOM 825 C CA . LEU A 1 108 ? 7.468 -8.330 -18.895 1.00 91.94 108 LEU A CA 1
ATOM 826 C C . LEU A 1 108 ? 8.889 -8.749 -19.287 1.00 91.94 108 LEU A C 1
ATOM 828 O O . LEU A 1 108 ? 9.834 -8.187 -18.746 1.00 91.94 108 LEU A O 1
ATOM 832 N N . ALA A 1 109 ? 9.056 -9.735 -20.176 1.00 89.06 109 ALA A N 1
ATOM 833 C CA . ALA A 1 109 ? 10.367 -10.286 -20.523 1.00 89.06 109 ALA A CA 1
ATOM 834 C C . ALA A 1 109 ? 11.333 -9.224 -21.074 1.00 89.06 109 ALA A C 1
ATOM 836 O O . ALA A 1 109 ? 12.512 -9.248 -20.730 1.00 89.06 109 ALA A O 1
ATOM 837 N N . ASP A 1 110 ? 10.806 -8.282 -21.860 1.00 86.69 110 ASP A N 1
ATOM 838 C CA . ASP A 1 110 ? 11.560 -7.184 -22.475 1.00 86.69 110 ASP A CA 1
ATOM 839 C C . ASP A 1 110 ? 11.271 -5.821 -21.819 1.00 86.69 110 ASP A C 1
ATOM 841 O O . ASP A 1 110 ? 11.702 -4.785 -22.322 1.00 86.69 110 ASP A O 1
ATOM 845 N N . ALA A 1 111 ? 10.523 -5.800 -20.709 1.00 88.12 111 ALA A N 1
ATOM 846 C CA . ALA A 1 111 ? 10.155 -4.557 -20.043 1.00 88.12 111 ALA A CA 1
ATOM 847 C C . ALA A 1 111 ? 11.370 -3.929 -19.352 1.00 88.12 111 ALA A C 1
ATOM 849 O O . ALA A 1 111 ? 12.110 -4.588 -18.619 1.00 88.12 111 ALA A O 1
ATOM 850 N N . THR A 1 112 ? 11.539 -2.627 -19.546 1.00 89.00 112 THR A N 1
ATOM 851 C CA . THR A 1 112 ? 12.588 -1.825 -18.917 1.00 89.00 112 THR A CA 1
ATOM 852 C C . THR A 1 112 ? 12.001 -0.915 -17.834 1.00 89.00 112 THR A C 1
ATOM 854 O O . THR A 1 112 ? 10.788 -0.688 -17.803 1.00 89.00 112 THR A O 1
ATOM 857 N N . PRO A 1 113 ? 12.824 -0.341 -16.935 1.00 88.62 113 PRO A N 1
ATOM 858 C CA . PRO A 1 113 ? 12.341 0.636 -15.959 1.00 88.62 113 PRO A CA 1
ATOM 859 C C . PRO A 1 113 ? 11.616 1.846 -16.572 1.00 88.62 113 PRO A C 1
ATOM 861 O O . PRO A 1 113 ? 10.761 2.424 -15.906 1.00 88.62 113 PRO A O 1
ATOM 864 N N . ASP A 1 114 ? 11.907 2.214 -17.824 1.00 90.06 114 ASP A N 1
ATOM 865 C CA . ASP A 1 114 ? 11.234 3.325 -18.512 1.00 90.06 114 ASP A CA 1
ATOM 866 C C . ASP A 1 114 ? 9.811 2.964 -18.987 1.00 90.06 114 ASP A C 1
ATOM 868 O O . ASP A 1 114 ? 8.979 3.856 -19.165 1.00 90.06 114 ASP A O 1
ATOM 872 N N . ASP A 1 115 ? 9.493 1.671 -19.112 1.00 91.44 115 ASP A N 1
ATOM 873 C CA . ASP A 1 115 ? 8.140 1.175 -19.410 1.00 91.44 115 ASP A CA 1
ATOM 874 C C . ASP A 1 115 ? 7.247 1.127 -18.155 1.00 91.44 115 ASP A C 1
ATOM 876 O O . ASP A 1 115 ? 6.031 0.915 -18.230 1.00 91.44 115 ASP A O 1
ATOM 880 N N . LEU A 1 116 ? 7.844 1.320 -16.976 1.00 92.62 116 LEU A N 1
ATOM 881 C CA . LEU A 1 116 ? 7.180 1.233 -15.687 1.00 92.62 116 LEU A CA 1
ATOM 882 C C . LEU A 1 116 ? 6.788 2.624 -15.178 1.00 92.62 116 LEU A C 1
ATOM 884 O O . LEU A 1 116 ? 7.625 3.458 -14.842 1.00 92.62 116 LEU A O 1
ATOM 888 N N . TYR A 1 117 ? 5.487 2.836 -14.987 1.00 93.38 117 TYR A N 1
ATOM 889 C CA . TYR A 1 117 ? 4.975 4.014 -14.291 1.00 93.38 117 TYR A CA 1
ATOM 890 C C . TYR A 1 117 ? 4.349 3.631 -12.950 1.00 93.38 117 TYR A C 1
ATOM 892 O O . TYR A 1 117 ? 3.319 2.954 -12.901 1.00 93.38 117 TYR A O 1
ATOM 900 N N . VAL A 1 118 ? 4.942 4.101 -11.848 1.00 93.69 118 VAL A N 1
ATOM 901 C CA . VAL A 1 118 ? 4.443 3.839 -10.491 1.00 93.69 118 VAL A CA 1
ATOM 902 C C . VAL A 1 118 ? 3.959 5.127 -9.853 1.00 93.69 118 VAL A C 1
ATOM 904 O O . VAL A 1 118 ? 4.691 6.109 -9.748 1.00 93.69 118 VAL A O 1
ATOM 907 N N . ARG A 1 119 ? 2.725 5.108 -9.349 1.00 91.69 119 ARG A N 1
ATOM 908 C CA . ARG A 1 119 ? 2.141 6.234 -8.620 1.00 91.69 119 ARG A CA 1
ATOM 909 C C . ARG A 1 119 ? 1.528 5.758 -7.313 1.00 91.69 119 ARG A C 1
ATOM 911 O O . ARG A 1 119 ? 0.800 4.771 -7.286 1.00 91.69 119 ARG A O 1
ATOM 918 N N . SER A 1 120 ? 1.789 6.484 -6.231 1.00 89.44 120 SER A N 1
ATOM 919 C CA . SER A 1 120 ? 1.239 6.189 -4.904 1.00 89.44 120 SER A CA 1
ATOM 920 C C . SER A 1 120 ? 0.629 7.439 -4.275 1.00 89.44 120 SER A C 1
ATOM 922 O O . SER A 1 120 ? 0.971 8.576 -4.602 1.00 89.44 120 SER A O 1
ATOM 924 N N . THR A 1 121 ? -0.272 7.234 -3.315 1.00 84.75 121 THR A N 1
ATOM 925 C CA . THR A 1 121 ? -0.614 8.285 -2.355 1.00 84.75 121 THR A CA 1
ATOM 926 C C . THR A 1 121 ? 0.595 8.614 -1.482 1.00 84.75 121 THR A C 1
ATOM 928 O O . THR A 1 121 ? 1.415 7.735 -1.199 1.00 84.75 121 THR A O 1
ATOM 931 N N . ASN A 1 122 ? 0.683 9.858 -1.011 1.00 83.62 122 ASN A N 1
ATOM 932 C CA . ASN A 1 122 ? 1.737 10.308 -0.104 1.00 83.62 122 ASN A CA 1
ATOM 933 C C . ASN A 1 122 ? 1.474 9.840 1.343 1.00 83.62 122 ASN A C 1
ATOM 935 O O . ASN A 1 122 ? 1.177 10.635 2.232 1.00 83.62 122 ASN A O 1
ATOM 939 N N . VAL A 1 123 ? 1.482 8.523 1.554 1.00 81.56 123 VAL A N 1
ATOM 940 C CA . VAL A 1 123 ? 1.295 7.889 2.861 1.00 81.56 123 VAL A CA 1
ATOM 941 C C . VAL A 1 123 ? 2.369 6.810 3.029 1.00 81.56 123 VAL A C 1
ATOM 943 O O . VAL A 1 123 ? 2.445 5.925 2.175 1.00 81.56 123 VAL A O 1
ATOM 946 N N . PRO A 1 124 ? 3.150 6.794 4.128 1.00 85.62 124 PRO A N 1
ATOM 947 C CA . PRO A 1 124 ? 4.274 5.865 4.280 1.00 85.62 124 PRO A CA 1
ATOM 948 C C . PRO A 1 124 ? 3.917 4.398 3.994 1.00 85.62 124 PRO A C 1
ATOM 950 O O . PRO A 1 124 ? 4.551 3.759 3.162 1.00 85.62 124 PRO A O 1
ATOM 953 N N . ARG A 1 125 ? 2.818 3.878 4.562 1.00 86.94 125 ARG A N 1
ATOM 954 C CA . ARG A 1 125 ? 2.387 2.483 4.329 1.00 86.94 125 ARG A CA 1
ATOM 955 C C . ARG A 1 125 ? 2.079 2.150 2.863 1.00 86.94 125 ARG A C 1
ATOM 957 O O . ARG A 1 125 ? 2.271 1.007 2.458 1.00 86.94 125 ARG A O 1
ATOM 964 N N . THR A 1 126 ? 1.576 3.104 2.071 1.00 88.81 126 THR A N 1
ATOM 965 C CA . THR A 1 126 ? 1.259 2.855 0.653 1.00 88.81 126 THR A CA 1
ATOM 966 C C . THR A 1 126 ? 2.528 2.880 -0.184 1.00 88.81 126 THR A C 1
ATOM 968 O O . THR A 1 126 ? 2.676 2.038 -1.061 1.00 88.81 126 THR A O 1
ATOM 971 N N . ILE A 1 127 ? 3.471 3.764 0.157 1.00 90.75 127 ILE A N 1
ATOM 972 C CA . ILE A 1 127 ? 4.802 3.823 -0.459 1.00 90.75 127 ILE A CA 1
ATOM 973 C C . ILE A 1 127 ? 5.559 2.516 -0.187 1.00 90.75 127 I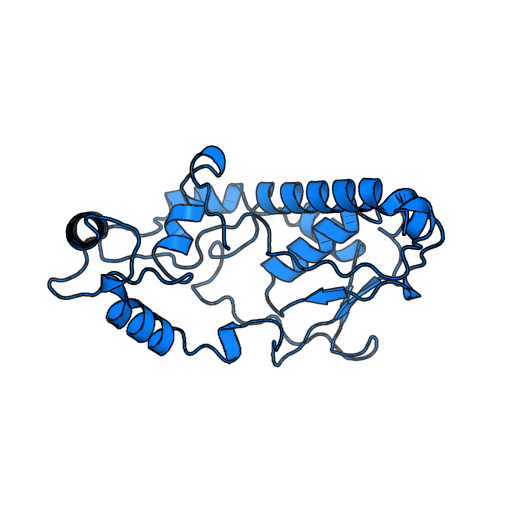LE A C 1
ATOM 975 O O . ILE A 1 127 ? 5.970 1.849 -1.131 1.00 90.75 127 ILE A O 1
ATOM 979 N N . ARG A 1 128 ? 5.633 2.078 1.080 1.00 92.31 128 ARG A N 1
ATOM 980 C CA . ARG A 1 128 ? 6.265 0.802 1.469 1.00 92.31 128 ARG A CA 1
ATOM 981 C C . ARG A 1 128 ? 5.616 -0.409 0.793 1.00 92.31 128 ARG A C 1
ATOM 983 O O . ARG A 1 128 ? 6.308 -1.333 0.372 1.00 92.31 128 ARG A O 1
ATOM 990 N N . SER A 1 129 ? 4.290 -0.401 0.650 1.00 94.12 129 SER A N 1
ATOM 991 C CA . SER A 1 129 ? 3.567 -1.464 -0.064 1.00 94.12 129 SER A CA 1
ATOM 992 C C . SER A 1 129 ? 3.902 -1.484 -1.556 1.00 94.12 129 SER A C 1
ATOM 994 O O . SER A 1 129 ? 4.096 -2.558 -2.116 1.00 94.12 129 SER A O 1
ATOM 996 N N . ALA A 1 130 ? 4.004 -0.315 -2.195 1.00 94.81 130 ALA A N 1
ATOM 997 C CA . ALA A 1 130 ? 4.409 -0.212 -3.594 1.00 94.81 130 ALA A CA 1
ATOM 998 C C . ALA A 1 130 ? 5.856 -0.689 -3.794 1.00 94.81 130 ALA A C 1
ATOM 1000 O O . ALA A 1 130 ? 6.091 -1.526 -4.660 1.00 94.81 130 ALA A O 1
ATOM 1001 N N . GLN A 1 131 ? 6.794 -0.266 -2.938 1.00 95.69 131 GLN A N 1
ATOM 1002 C CA . GLN A 1 131 ? 8.171 -0.782 -2.936 1.00 95.69 131 GLN A CA 1
ATOM 1003 C C . GLN A 1 131 ? 8.202 -2.309 -2.763 1.00 95.69 131 GLN A C 1
ATOM 1005 O O . GLN A 1 131 ? 8.940 -2.991 -3.462 1.00 95.69 131 GLN A O 1
ATOM 1010 N N . SER A 1 132 ? 7.360 -2.864 -1.883 1.00 96.38 132 SER A N 1
ATOM 1011 C CA . SER A 1 132 ? 7.258 -4.314 -1.655 1.00 96.38 132 SER A CA 1
ATOM 1012 C C . SER A 1 132 ? 6.754 -5.072 -2.894 1.00 96.38 132 SER A C 1
ATOM 1014 O O . SER A 1 132 ? 7.289 -6.128 -3.227 1.00 96.38 132 SER A O 1
ATOM 1016 N N . VAL A 1 133 ? 5.762 -4.534 -3.615 1.00 96.56 133 VAL A N 1
ATOM 1017 C CA . VAL A 1 133 ? 5.298 -5.114 -4.891 1.00 96.56 133 VAL A CA 1
ATOM 1018 C C . VAL A 1 133 ? 6.403 -5.069 -5.936 1.00 96.56 133 VAL A C 1
ATOM 1020 O O . VAL A 1 133 ? 6.658 -6.084 -6.576 1.00 96.56 133 VAL A O 1
ATOM 1023 N N . LEU A 1 134 ? 7.085 -3.930 -6.075 1.00 95.50 134 LEU A N 1
ATOM 1024 C CA . LEU A 1 134 ? 8.198 -3.771 -7.013 1.00 95.50 134 LEU A CA 1
ATOM 1025 C C . LEU A 1 134 ? 9.344 -4.728 -6.696 1.00 95.50 134 LEU A C 1
ATOM 1027 O O . LEU A 1 134 ? 9.855 -5.372 -7.601 1.00 95.50 134 LEU A O 1
ATOM 1031 N N . TYR A 1 135 ? 9.661 -4.914 -5.417 1.00 95.50 135 TYR A N 1
ATOM 1032 C CA . TYR A 1 135 ? 10.659 -5.881 -4.968 1.00 95.50 135 TYR A CA 1
ATOM 1033 C C . TYR A 1 135 ? 10.313 -7.315 -5.391 1.00 95.50 135 TYR A C 1
ATOM 1035 O O . TYR A 1 135 ? 11.172 -8.071 -5.839 1.00 95.50 135 TYR A O 1
ATOM 1043 N N . GLY A 1 136 ? 9.042 -7.708 -5.269 1.00 94.44 136 GLY A N 1
ATOM 1044 C CA . GLY A 1 136 ? 8.581 -9.022 -5.720 1.00 94.44 136 GLY A CA 1
ATOM 1045 C C . GLY A 1 136 ? 8.483 -9.150 -7.242 1.00 94.44 136 GLY A C 1
ATOM 1046 O O . GLY A 1 136 ? 8.658 -10.248 -7.772 1.00 94.44 136 GLY A O 1
ATOM 1047 N N . MET A 1 137 ? 8.179 -8.050 -7.933 1.00 94.44 137 MET A N 1
ATOM 1048 C CA . MET A 1 137 ? 7.887 -8.038 -9.363 1.00 94.44 137 MET A CA 1
ATOM 1049 C C . MET A 1 137 ? 9.121 -7.810 -10.236 1.00 94.44 137 MET A C 1
ATOM 1051 O O . MET A 1 137 ? 9.135 -8.318 -11.348 1.00 94.44 137 MET A O 1
ATOM 1055 N N . PHE A 1 138 ? 10.137 -7.105 -9.738 1.00 93.56 138 PHE A N 1
ATOM 1056 C CA . PHE A 1 138 ? 11.350 -6.686 -10.448 1.00 93.56 138 PHE A CA 1
ATOM 1057 C C . PHE A 1 138 ? 12.614 -6.811 -9.568 1.00 93.56 138 PHE A C 1
ATOM 1059 O O . PHE A 1 138 ? 13.350 -5.836 -9.399 1.00 93.56 138 PHE A O 1
ATOM 1066 N N . PRO A 1 139 ? 12.888 -7.985 -8.967 1.00 91.94 139 PRO A N 1
ATOM 1067 C CA . PRO A 1 139 ? 14.020 -8.156 -8.050 1.00 91.94 139 PRO A CA 1
ATOM 1068 C C . PRO A 1 139 ? 15.392 -7.835 -8.675 1.00 91.94 139 PRO A C 1
ATOM 1070 O O . PRO A 1 139 ? 16.319 -7.453 -7.965 1.00 91.94 139 PRO A O 1
ATOM 1073 N N . GLU A 1 140 ? 15.531 -7.963 -9.995 1.00 91.19 140 GLU A N 1
ATOM 1074 C CA . GLU A 1 140 ? 16.732 -7.632 -10.767 1.00 91.19 140 GLU A CA 1
ATOM 1075 C C . GLU A 1 140 ? 17.097 -6.140 -10.728 1.00 91.19 140 GLU A C 1
ATOM 1077 O O . GLU A 1 140 ? 18.265 -5.791 -10.889 1.00 91.19 140 GLU A O 1
ATOM 1082 N N . HIS A 1 141 ? 16.127 -5.263 -10.455 1.00 89.94 141 HIS A N 1
ATOM 1083 C CA . HIS A 1 141 ? 16.315 -3.814 -10.409 1.00 89.94 141 HIS A CA 1
ATOM 1084 C C . HIS A 1 141 ? 16.529 -3.277 -8.987 1.00 89.94 141 HIS A C 1
ATOM 1086 O O . HIS A 1 141 ? 16.531 -2.070 -8.785 1.00 89.94 141 HIS A O 1
ATOM 1092 N N . LEU A 1 142 ? 16.769 -4.142 -7.995 1.00 87.38 142 LEU A N 1
ATOM 1093 C CA . LEU A 1 142 ? 16.939 -3.743 -6.591 1.00 87.38 142 LEU A CA 1
ATOM 1094 C C . LEU A 1 142 ? 18.037 -2.692 -6.348 1.00 87.38 142 LEU A C 1
ATOM 1096 O O . LEU A 1 142 ? 17.977 -1.958 -5.367 1.00 87.38 142 LEU A O 1
ATOM 1100 N N . LEU A 1 143 ? 19.070 -2.668 -7.188 1.00 82.81 143 LEU A N 1
ATOM 1101 C CA . LEU A 1 143 ? 20.185 -1.718 -7.100 1.00 82.81 143 LEU A CA 1
ATOM 1102 C C . LEU A 1 143 ? 20.186 -0.709 -8.257 1.00 82.81 143 LEU A C 1
ATOM 1104 O O . LEU A 1 143 ? 21.161 0.018 -8.427 1.00 82.81 143 LEU A O 1
ATOM 1108 N N . SER A 1 144 ? 19.131 -0.702 -9.074 1.00 83.88 144 SER A N 1
ATOM 1109 C CA . SER A 1 144 ? 18.955 0.291 -10.127 1.00 83.88 144 SER A CA 1
ATOM 1110 C C . SER A 1 144 ? 18.384 1.565 -9.514 1.00 83.88 144 SER A C 1
ATOM 1112 O O . SER A 1 144 ? 17.469 1.535 -8.694 1.00 83.88 144 SER A O 1
ATOM 1114 N N . ASP A 1 145 ? 18.924 2.700 -9.942 1.00 83.44 145 ASP A N 1
ATOM 1115 C CA . ASP A 1 145 ? 18.464 4.023 -9.527 1.00 83.44 145 ASP A CA 1
ATOM 1116 C C . ASP A 1 145 ? 17.333 4.559 -10.423 1.00 83.44 145 ASP A C 1
ATOM 1118 O O . ASP A 1 145 ? 16.974 5.735 -10.332 1.00 83.44 145 ASP A O 1
ATOM 1122 N N . ASP A 1 146 ? 16.763 3.703 -11.277 1.00 87.88 146 ASP A N 1
ATOM 1123 C CA . ASP A 1 146 ? 15.892 4.118 -12.376 1.00 87.88 146 ASP A CA 1
ATOM 1124 C C . ASP A 1 146 ? 14.401 4.038 -12.036 1.00 87.88 146 ASP A C 1
ATOM 1126 O O . ASP A 1 146 ? 13.588 4.642 -12.738 1.00 87.88 146 ASP A O 1
ATOM 1130 N N . ILE A 1 147 ? 14.030 3.347 -10.952 1.00 92.12 147 ILE A N 1
ATOM 1131 C CA . ILE A 1 147 ? 12.631 3.149 -10.557 1.00 92.12 147 ILE A CA 1
ATOM 1132 C C . ILE A 1 147 ? 12.196 4.221 -9.555 1.00 92.12 147 ILE A C 1
ATOM 1134 O O . ILE A 1 147 ? 12.712 4.327 -8.436 1.00 92.12 147 ILE A O 1
ATOM 1138 N N . PHE A 1 148 ? 11.172 4.979 -9.947 1.00 92.88 148 PHE A N 1
ATOM 1139 C CA . PHE A 1 148 ? 10.608 6.066 -9.155 1.00 92.88 148 PHE A CA 1
ATOM 1140 C C . PHE A 1 148 ? 9.134 5.823 -8.834 1.00 92.88 148 PHE A C 1
ATOM 1142 O O . PHE A 1 148 ? 8.341 5.415 -9.681 1.00 92.88 148 PHE A O 1
ATOM 1149 N N . ILE A 1 149 ? 8.751 6.131 -7.597 1.00 92.94 149 ILE A N 1
ATOM 1150 C CA . ILE A 1 149 ? 7.362 6.195 -7.152 1.00 92.94 149 ILE A CA 1
ATOM 1151 C C . ILE A 1 149 ? 6.944 7.659 -7.153 1.00 92.94 149 ILE A C 1
ATOM 1153 O O . ILE A 1 149 ? 7.384 8.446 -6.312 1.00 92.94 149 ILE A O 1
ATOM 1157 N N . HIS A 1 150 ? 6.052 8.006 -8.075 1.00 91.62 150 HIS A N 1
ATOM 1158 C CA . HIS A 1 150 ? 5.521 9.353 -8.202 1.00 91.62 150 HIS A CA 1
ATOM 1159 C C . HIS A 1 150 ? 4.470 9.633 -7.133 1.00 91.62 150 HIS A C 1
ATOM 1161 O O . HIS A 1 150 ? 3.467 8.918 -6.996 1.00 91.62 150 HIS A O 1
ATOM 1167 N N . LEU A 1 151 ? 4.693 10.711 -6.389 1.00 88.19 151 LEU A N 1
ATOM 1168 C CA . LEU A 1 151 ? 3.818 11.178 -5.328 1.00 88.19 151 LEU A CA 1
ATOM 1169 C C . LEU A 1 151 ? 3.132 12.480 -5.739 1.00 88.19 151 LEU A C 1
ATOM 1171 O O . LEU A 1 151 ? 3.722 13.380 -6.332 1.00 88.19 151 LEU A O 1
ATOM 1175 N N . ASP A 1 152 ? 1.856 12.577 -5.383 1.00 79.06 152 ASP A N 1
ATOM 1176 C CA . ASP A 1 152 ? 1.028 13.757 -5.607 1.00 79.06 152 ASP A CA 1
ATOM 1177 C C . ASP A 1 152 ? 0.670 14.381 -4.254 1.00 79.06 152 ASP A C 1
ATOM 1179 O O . ASP A 1 152 ? 0.011 13.744 -3.426 1.00 79.06 152 ASP A O 1
ATOM 1183 N N . GLU A 1 153 ? 1.062 15.638 -4.042 1.00 69.50 153 GLU A N 1
ATOM 1184 C CA . GLU A 1 153 ? 0.702 16.432 -2.858 1.00 69.50 153 GLU A CA 1
ATOM 1185 C C . GLU A 1 153 ? -0.824 16.560 -2.704 1.00 69.50 153 GLU A C 1
ATOM 1187 O O . GLU A 1 153 ? -1.392 16.569 -1.602 1.00 69.50 153 GLU A O 1
ATOM 1192 N N . ASN A 1 154 ? -1.531 16.586 -3.834 1.00 66.69 154 ASN A N 1
ATOM 1193 C CA . ASN A 1 154 ? -2.979 16.653 -3.871 1.00 66.69 154 ASN A CA 1
ATOM 1194 C C . ASN A 1 154 ? -3.677 15.305 -3.798 1.00 66.69 154 ASN A C 1
ATOM 1196 O O . ASN A 1 154 ? -4.898 15.282 -3.665 1.00 66.69 154 ASN A O 1
ATOM 1200 N N . CYS A 1 155 ? -2.915 14.209 -3.769 1.00 61.78 155 CYS A N 1
ATOM 1201 C CA . CYS A 1 155 ? -3.395 12.873 -3.445 1.00 61.78 155 CYS A CA 1
ATOM 1202 C C . CYS A 1 155 ? -4.700 12.519 -4.184 1.00 61.78 155 CYS A C 1
ATOM 1204 O O . CYS A 1 155 ? -5.633 11.990 -3.585 1.00 61.78 155 CYS A O 1
ATOM 1206 N N . ARG A 1 156 ? -4.783 12.820 -5.492 1.00 65.69 156 ARG A N 1
ATOM 1207 C CA . ARG A 1 156 ? -5.997 12.583 -6.302 1.00 65.69 156 ARG A CA 1
ATOM 1208 C C . ARG A 1 156 ? -6.373 11.102 -6.424 1.00 65.69 156 ARG A C 1
ATOM 1210 O O . ARG A 1 156 ? -7.506 10.787 -6.757 1.00 65.69 156 ARG A O 1
ATOM 1217 N N . LEU A 1 157 ? -5.427 10.205 -6.138 1.00 64.88 157 LEU A N 1
ATOM 1218 C CA . LEU A 1 157 ? -5.653 8.760 -6.041 1.00 64.88 157 LEU A CA 1
ATOM 1219 C C . LEU A 1 157 ? -6.383 8.354 -4.755 1.00 64.88 157 LEU A C 1
ATOM 1221 O O . LEU A 1 157 ? -7.040 7.318 -4.711 1.00 64.88 157 LEU A O 1
ATOM 1225 N N . SER A 1 158 ? -6.262 9.148 -3.689 1.00 62.75 158 SER A N 1
ATOM 1226 C CA . SER A 1 158 ? -7.022 8.905 -2.473 1.00 62.75 158 SER A CA 1
ATOM 1227 C C . SER A 1 158 ? -8.423 9.455 -2.663 1.00 62.75 158 SER A C 1
ATOM 1229 O O . SER A 1 158 ? -8.626 10.670 -2.703 1.00 62.75 158 SER A O 1
ATOM 1231 N N . MET A 1 159 ? -9.412 8.561 -2.645 1.00 53.78 159 MET A N 1
ATOM 1232 C CA . MET A 1 159 ? -10.821 8.958 -2.543 1.00 53.78 159 MET A CA 1
ATOM 1233 C C . MET A 1 159 ? -11.075 9.871 -1.328 1.00 53.78 159 MET A C 1
ATOM 1235 O O . MET A 1 159 ? -12.059 10.599 -1.286 1.00 53.78 159 MET A O 1
ATOM 1239 N N . GLY A 1 160 ? -10.170 9.873 -0.343 1.00 51.44 160 GLY A N 1
ATOM 1240 C CA . GLY A 1 160 ? -10.299 10.584 0.918 1.00 51.44 160 GLY A CA 1
ATOM 1241 C C . GLY A 1 160 ? -10.057 12.094 0.913 1.00 51.44 160 GLY A C 1
ATOM 1242 O O . GLY A 1 160 ? -10.475 12.730 1.875 1.00 51.44 160 GLY A O 1
ATOM 1243 N N . LYS A 1 161 ? -9.398 12.689 -0.097 1.00 50.00 161 LYS A N 1
ATOM 1244 C CA . LYS A 1 161 ? -9.249 14.165 -0.150 1.00 50.00 161 LYS A CA 1
ATOM 1245 C C . LYS A 1 161 ? -10.530 14.842 -0.670 1.00 50.00 161 LYS A C 1
ATOM 1247 O O . LYS A 1 161 ? -10.776 15.997 -0.347 1.00 50.00 161 LYS A O 1
ATOM 1252 N N . GLN A 1 162 ? -11.353 14.105 -1.428 1.00 46.00 162 GLN A N 1
ATOM 1253 C CA . GLN A 1 162 ? -12.684 14.528 -1.892 1.00 46.00 162 GLN A CA 1
ATOM 1254 C C . GLN A 1 162 ? -13.830 13.976 -1.033 1.00 46.00 162 GLN A C 1
ATOM 1256 O O . GLN A 1 162 ? -14.883 14.603 -0.938 1.00 46.00 162 GLN A O 1
ATOM 1261 N N . MET A 1 163 ? -13.648 12.820 -0.387 1.00 51.75 163 MET A N 1
ATOM 1262 C CA . MET A 1 163 ? -14.603 12.325 0.598 1.00 51.75 163 MET A CA 1
ATOM 1263 C C . MET A 1 163 ? -14.438 13.087 1.900 1.00 51.75 163 MET A C 1
ATOM 1265 O O . MET A 1 163 ? -13.563 12.800 2.717 1.00 51.75 163 MET A O 1
ATOM 1269 N N . ASP A 1 164 ? -15.372 13.994 2.138 1.00 60.03 164 ASP A N 1
ATOM 1270 C CA . ASP A 1 164 ? -15.734 14.356 3.492 1.00 60.03 164 ASP A CA 1
ATOM 1271 C C . ASP A 1 164 ? -16.233 13.083 4.206 1.00 60.03 164 ASP A C 1
ATOM 1273 O O . ASP A 1 164 ? -17.385 12.669 4.079 1.00 60.03 164 ASP A O 1
ATOM 1277 N N . TYR A 1 165 ? -15.317 12.397 4.897 1.00 60.62 165 TYR A N 1
ATOM 1278 C CA . TYR A 1 165 ? -15.600 11.165 5.637 1.00 60.62 165 TYR A CA 1
ATOM 1279 C C . TYR A 1 165 ? -16.691 11.371 6.685 1.00 60.62 165 TYR A C 1
ATOM 1281 O O . TYR A 1 165 ? -17.408 10.421 7.000 1.00 60.62 165 TYR A O 1
ATOM 1289 N N . PHE A 1 166 ? -16.826 12.596 7.200 1.00 60.06 166 PHE A N 1
ATOM 1290 C CA . PHE A 1 166 ? -17.905 12.950 8.103 1.00 60.06 166 PHE A CA 1
ATOM 1291 C C . PHE A 1 166 ? -19.236 12.895 7.348 1.00 60.06 166 PHE A C 1
ATOM 1293 O O . PHE A 1 166 ? -20.105 12.105 7.714 1.00 60.06 166 PHE A O 1
ATOM 1300 N N . ASN A 1 167 ? -19.343 13.578 6.207 1.00 65.62 167 ASN A N 1
ATOM 1301 C CA . ASN A 1 167 ? -20.520 13.485 5.337 1.00 65.62 167 ASN A CA 1
ATOM 1302 C C . ASN A 1 167 ? -20.797 12.065 4.827 1.00 65.62 167 ASN A C 1
ATOM 1304 O O . ASN A 1 167 ? -21.957 11.678 4.709 1.00 65.62 167 ASN A O 1
ATOM 1308 N N . MET A 1 168 ? -19.768 11.266 4.535 1.00 66.56 168 MET A N 1
ATOM 1309 C CA . MET A 1 168 ? -19.950 9.871 4.132 1.00 66.56 168 MET A CA 1
ATOM 1310 C C . MET A 1 168 ? -20.527 9.039 5.276 1.00 66.56 168 MET A C 1
ATOM 1312 O O . MET A 1 168 ? -21.436 8.253 5.046 1.00 66.56 168 MET A O 1
ATOM 1316 N N . SER A 1 169 ? -20.050 9.230 6.510 1.00 66.81 169 SER A N 1
ATOM 1317 C CA . SER A 1 169 ? -20.617 8.540 7.672 1.00 66.81 169 SER A CA 1
ATOM 1318 C C . SER A 1 169 ? -22.089 8.906 7.879 1.00 66.81 169 SER A C 1
ATOM 1320 O O . SER A 1 169 ? -22.914 8.015 8.062 1.00 66.81 169 SER A O 1
ATOM 1322 N N . THR A 1 170 ? -22.442 10.183 7.711 1.00 69.38 170 THR A N 1
ATOM 1323 C CA . THR A 1 170 ? -23.827 10.665 7.769 1.00 69.38 170 THR A CA 1
ATOM 1324 C C . THR A 1 170 ? -24.688 10.070 6.650 1.00 69.38 170 THR A C 1
ATOM 1326 O O . THR A 1 170 ? -25.805 9.625 6.903 1.00 69.38 170 THR A O 1
ATOM 1329 N N . LYS A 1 171 ? -24.166 9.999 5.418 1.00 74.00 171 LYS A N 1
ATOM 1330 C CA . LYS A 1 171 ? -24.853 9.384 4.268 1.00 74.00 171 LYS A CA 1
ATOM 1331 C C . LYS A 1 171 ? -25.026 7.872 4.421 1.00 74.00 171 LYS A C 1
ATOM 1333 O O . LYS A 1 171 ? -26.071 7.337 4.074 1.00 74.00 171 LYS A O 1
ATOM 1338 N N . LEU A 1 172 ? -24.016 7.169 4.928 1.00 73.81 172 LEU A N 1
ATOM 1339 C CA . LEU A 1 172 ? -24.111 5.733 5.199 1.00 73.81 172 LEU A CA 1
ATOM 1340 C C . LEU A 1 172 ? -25.118 5.461 6.320 1.00 73.81 172 LEU A C 1
ATOM 1342 O O . LEU A 1 172 ? -25.887 4.510 6.226 1.00 73.81 172 LEU A O 1
ATOM 1346 N N . LYS A 1 173 ? -25.177 6.336 7.331 1.00 73.44 173 LYS A N 1
ATOM 1347 C CA . LYS A 1 173 ? -26.186 6.268 8.390 1.00 73.44 173 LYS A CA 1
ATOM 1348 C C . LYS A 1 173 ? -27.604 6.417 7.837 1.00 73.44 173 LYS A C 1
ATOM 1350 O O . LYS A 1 173 ? -28.462 5.607 8.171 1.00 73.44 173 LYS A O 1
ATOM 1355 N N . SER A 1 174 ? -27.870 7.402 6.974 1.00 78.00 174 SER A N 1
ATOM 1356 C CA . SER A 1 174 ? -29.220 7.582 6.409 1.00 78.00 174 SER A CA 1
ATOM 1357 C C . SER A 1 174 ? -29.666 6.396 5.542 1.00 78.00 174 SER A C 1
ATOM 1359 O O . SER A 1 174 ? -30.854 6.084 5.481 1.00 78.00 174 SER A O 1
ATOM 1361 N N . ARG A 1 175 ? -28.712 5.686 4.931 1.00 79.56 175 ARG A N 1
ATOM 1362 C CA . ARG A 1 175 ? -28.940 4.479 4.120 1.00 79.56 175 ARG A CA 1
ATOM 1363 C C . ARG A 1 175 ? -28.862 3.171 4.912 1.00 79.56 175 ARG A C 1
ATOM 1365 O O . ARG A 1 175 ? -28.848 2.102 4.317 1.00 79.56 175 ARG A O 1
ATOM 1372 N N . ARG A 1 176 ? -28.849 3.218 6.250 1.00 75.00 176 ARG A N 1
ATOM 1373 C CA . ARG A 1 176 ? -28.781 2.020 7.108 1.00 75.00 176 ARG A CA 1
ATOM 1374 C C . ARG A 1 176 ? -29.866 0.987 6.792 1.00 75.00 176 ARG A C 1
ATOM 1376 O O . ARG A 1 176 ? -29.599 -0.207 6.843 1.00 75.00 176 ARG A O 1
ATOM 1383 N N . HIS A 1 177 ? -31.062 1.454 6.451 1.00 77.81 177 HIS A N 1
ATOM 1384 C CA . HIS A 1 177 ? -32.202 0.615 6.080 1.00 77.81 177 HIS A CA 1
ATOM 1385 C C . HIS A 1 177 ? -31.952 -0.245 4.827 1.00 77.81 177 HIS A C 1
ATOM 1387 O O . HIS A 1 177 ? -32.654 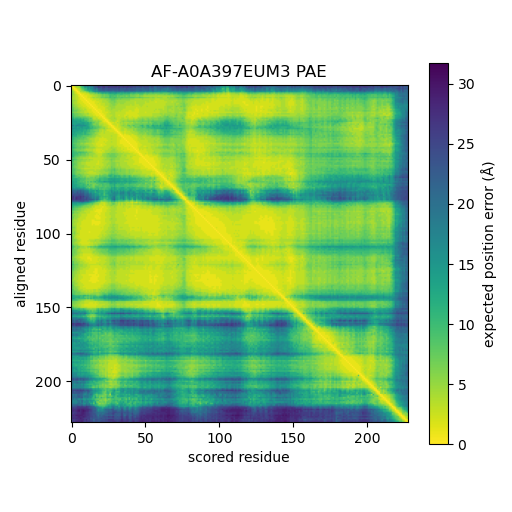-1.225 4.609 1.00 77.81 177 HIS A O 1
ATOM 1393 N N . GLU A 1 178 ? -30.951 0.105 4.017 1.00 83.00 178 GLU A N 1
ATOM 1394 C CA . GLU A 1 178 ? -30.530 -0.645 2.830 1.00 83.00 178 GLU A CA 1
ATOM 1395 C C . GLU A 1 178 ? -29.465 -1.708 3.155 1.00 83.00 178 GLU A C 1
ATOM 1397 O O . GLU A 1 178 ? -28.984 -2.402 2.259 1.00 83.00 178 GLU A O 1
ATOM 1402 N N . SER A 1 179 ? -29.050 -1.828 4.421 1.00 76.31 179 SER A N 1
ATOM 1403 C CA . SER A 1 179 ? -28.040 -2.800 4.833 1.00 76.31 179 SER A CA 1
ATOM 1404 C C . SER A 1 179 ? -28.536 -4.235 4.613 1.00 76.31 179 SER A C 1
ATOM 1406 O O . SER A 1 179 ? -29.647 -4.567 5.025 1.00 76.31 179 SER A O 1
ATOM 1408 N N . PRO A 1 180 ? -27.706 -5.137 4.054 1.00 80.81 180 PRO A N 1
ATOM 1409 C CA . PRO A 1 180 ? -28.046 -6.556 3.941 1.00 80.81 180 PRO A CA 1
ATOM 1410 C C . PRO A 1 180 ? -28.050 -7.282 5.302 1.00 80.81 180 PRO A C 1
ATOM 1412 O O . PRO A 1 180 ? -28.416 -8.456 5.381 1.00 80.81 180 PRO A O 1
ATOM 1415 N N . VAL A 1 181 ? -27.619 -6.615 6.379 1.00 79.00 181 VAL A N 1
ATOM 1416 C CA . VAL A 1 181 ? -27.590 -7.163 7.739 1.00 79.00 181 VAL A CA 1
ATOM 1417 C C . VAL A 1 181 ? -28.995 -7.112 8.338 1.00 79.00 181 VAL A C 1
ATOM 1419 O O . VAL A 1 181 ? -29.507 -6.028 8.606 1.00 79.00 181 VAL A O 1
ATOM 1422 N N . LYS A 1 182 ? -29.591 -8.287 8.588 1.00 77.00 182 LYS A N 1
ATOM 1423 C CA . LYS A 1 182 ? -30.974 -8.426 9.084 1.00 77.00 182 LYS A CA 1
ATOM 1424 C C . LYS A 1 182 ? -31.265 -7.640 10.369 1.00 77.00 182 LYS A C 1
ATOM 1426 O O . LYS A 1 182 ? -32.325 -7.039 10.456 1.00 77.00 182 LYS A O 1
ATOM 1431 N N . ASP A 1 183 ? -30.321 -7.604 11.311 1.00 83.69 183 ASP A N 1
ATOM 1432 C CA . ASP A 1 183 ? -30.508 -6.990 12.635 1.00 83.69 183 ASP A CA 1
ATOM 1433 C C . ASP A 1 183 ? -29.408 -5.962 12.946 1.00 83.69 183 ASP A C 1
ATOM 1435 O O . ASP A 1 183 ? -28.706 -6.044 13.958 1.00 83.69 183 ASP A O 1
ATOM 1439 N N . ILE A 1 184 ? -29.221 -4.990 12.048 1.00 81.50 184 ILE A N 1
ATOM 1440 C CA . ILE A 1 184 ? -28.173 -3.967 12.189 1.00 81.50 184 ILE A CA 1
ATOM 1441 C C . ILE A 1 184 ? -28.272 -3.180 13.503 1.00 81.50 184 ILE A C 1
ATOM 1443 O O . ILE A 1 184 ? -27.245 -2.875 14.100 1.00 81.50 184 ILE A O 1
ATOM 1447 N N . ASP A 1 185 ? -29.480 -2.919 14.007 1.00 82.06 185 ASP A N 1
ATOM 1448 C CA . ASP A 1 185 ? -29.662 -2.186 15.265 1.00 82.06 185 ASP A CA 1
ATOM 1449 C C . ASP A 1 185 ? -29.236 -3.007 16.491 1.00 82.06 185 ASP A C 1
ATOM 1451 O O . ASP A 1 185 ? -28.735 -2.447 17.465 1.00 82.06 185 ASP A O 1
ATOM 1455 N N . VAL A 1 186 ? -29.392 -4.336 16.452 1.00 85.31 186 VAL A N 1
ATOM 1456 C CA . VAL A 1 186 ? -28.895 -5.228 17.514 1.00 85.31 186 VAL A CA 1
ATOM 1457 C C . VAL A 1 186 ? -27.373 -5.285 17.469 1.00 85.31 186 VAL A C 1
ATOM 1459 O O . VAL A 1 186 ? -26.722 -5.135 18.501 1.00 85.31 186 VAL A O 1
ATOM 1462 N N . LEU A 1 187 ? -26.804 -5.450 16.271 1.00 83.12 187 LEU A N 1
ATOM 1463 C CA . LEU A 1 187 ? -25.356 -5.443 16.068 1.00 83.12 187 LEU A CA 1
ATOM 1464 C C . LEU A 1 187 ? -24.729 -4.138 16.568 1.00 83.12 187 LEU A C 1
ATOM 1466 O O . LEU A 1 187 ? -23.690 -4.158 17.219 1.00 83.12 187 LEU A O 1
ATOM 1470 N N . GLU A 1 188 ? -25.355 -3.002 16.287 1.00 82.00 188 GLU A N 1
ATOM 1471 C CA . GLU A 1 188 ? -24.846 -1.714 16.736 1.00 82.00 188 GLU A CA 1
ATOM 1472 C C . GLU A 1 188 ? -24.911 -1.522 18.241 1.00 82.00 188 GLU A C 1
ATOM 1474 O O . GLU A 1 188 ? -23.941 -1.015 18.794 1.00 82.00 188 GLU A O 1
ATOM 1479 N N . ARG A 1 189 ? -25.982 -1.965 18.911 1.00 84.06 189 ARG A N 1
ATOM 1480 C CA . ARG A 1 189 ? -26.031 -1.941 20.382 1.00 84.06 189 ARG A CA 1
ATOM 1481 C C . ARG A 1 189 ? -24.899 -2.764 20.983 1.00 84.06 189 ARG A C 1
ATOM 1483 O O . ARG A 1 189 ? -24.194 -2.279 21.856 1.00 84.06 189 ARG A O 1
ATOM 1490 N N . LEU A 1 190 ? -24.648 -3.959 20.442 1.00 84.75 190 LEU A N 1
ATOM 1491 C CA . LEU A 1 190 ? -23.520 -4.790 20.874 1.00 84.75 190 LEU A CA 1
ATOM 1492 C C . LEU A 1 190 ? -22.178 -4.070 20.698 1.00 84.75 190 LEU A C 1
ATOM 1494 O O . LEU A 1 190 ? -21.312 -4.153 21.566 1.00 84.75 190 LEU A O 1
ATOM 1498 N N . VAL A 1 191 ? -21.996 -3.352 19.587 1.00 82.69 191 VAL A N 1
ATOM 1499 C CA . VAL A 1 191 ? -20.777 -2.571 19.348 1.00 82.69 191 VAL A CA 1
ATOM 1500 C C . VAL A 1 191 ? -20.690 -1.354 20.274 1.00 82.69 191 VAL A C 1
ATOM 1502 O O . VAL A 1 191 ? -19.598 -1.068 20.760 1.00 82.69 191 VAL A O 1
ATOM 1505 N N . GLN A 1 192 ? -21.796 -0.656 20.545 1.00 83.88 192 GLN A N 1
ATOM 1506 C CA . GLN A 1 192 ? -21.851 0.461 21.498 1.00 83.88 192 GLN A CA 1
ATOM 1507 C C . GLN A 1 192 ? -21.451 0.004 22.899 1.00 83.88 192 GLN A C 1
ATOM 1509 O O . GLN A 1 192 ? -20.568 0.618 23.500 1.00 83.88 192 GLN A O 1
ATOM 1514 N N . ASP A 1 193 ? -22.01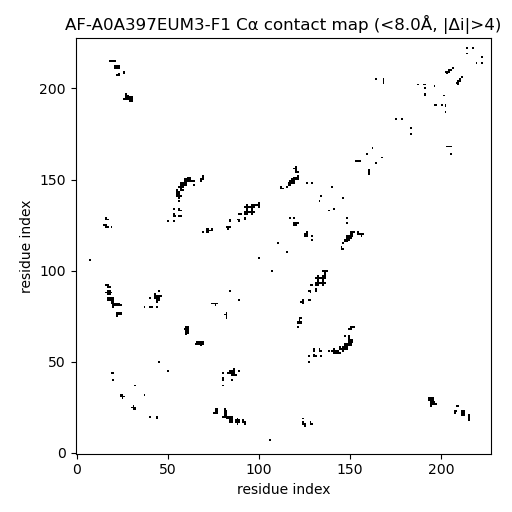8 -1.109 23.364 1.00 84.06 193 ASP A N 1
ATOM 1515 C CA . ASP A 1 193 ? -21.725 -1.695 24.671 1.00 84.06 193 ASP A CA 1
ATOM 1516 C C . ASP A 1 193 ? -20.260 -2.148 24.759 1.00 84.06 193 ASP A C 1
ATOM 1518 O O . ASP A 1 193 ? -19.545 -1.813 25.707 1.00 84.06 193 ASP A O 1
ATOM 1522 N N . ALA A 1 194 ? -19.773 -2.859 23.735 1.00 82.69 194 ALA A N 1
ATOM 1523 C CA . ALA A 1 194 ? -18.400 -3.357 23.698 1.00 82.69 194 ALA A CA 1
ATOM 1524 C C . ALA A 1 194 ? -17.366 -2.221 23.646 1.00 82.69 194 ALA A C 1
ATOM 1526 O O . ALA A 1 194 ? -16.368 -2.259 24.365 1.00 82.69 194 ALA A O 1
ATOM 1527 N N . ALA A 1 195 ? -17.600 -1.193 22.826 1.00 81.56 195 ALA A N 1
ATOM 1528 C CA . ALA A 1 195 ? -16.714 -0.037 22.715 1.00 81.56 195 ALA A CA 1
ATOM 1529 C C . ALA A 1 195 ? -16.874 0.962 23.876 1.00 81.56 195 ALA A C 1
ATOM 1531 O O . ALA A 1 195 ? -15.982 1.785 24.100 1.00 81.56 195 ALA A O 1
ATOM 1532 N N . GLY A 1 196 ? -17.970 0.896 24.635 1.00 83.44 196 GLY A N 1
ATOM 1533 C CA . GLY A 1 196 ? -18.295 1.869 25.677 1.00 83.44 196 GLY A CA 1
ATOM 1534 C C . GLY A 1 196 ? -18.551 3.258 25.094 1.00 83.44 196 GLY A C 1
ATOM 1535 O O . GLY A 1 196 ? -17.955 4.233 25.559 1.00 83.44 196 GLY A O 1
ATOM 1536 N N . LEU A 1 197 ? -19.350 3.325 24.026 1.00 83.44 197 LEU A N 1
ATOM 1537 C CA . LEU A 1 197 ? -19.817 4.584 23.438 1.00 83.44 197 LEU A CA 1
ATOM 1538 C C . LEU A 1 197 ? -20.901 5.210 24.326 1.00 83.44 197 LEU A C 1
ATOM 1540 O O . LEU A 1 197 ? -21.606 4.496 25.040 1.00 83.44 197 LEU A O 1
ATOM 1544 N N . ASP A 1 198 ? -21.014 6.538 24.311 1.00 80.31 198 ASP A N 1
ATOM 1545 C CA . ASP A 1 198 ? -22.053 7.225 25.085 1.00 80.31 198 ASP A CA 1
ATOM 1546 C C . ASP A 1 198 ? -23.460 6.944 24.526 1.00 80.31 198 ASP A C 1
ATOM 1548 O O . ASP A 1 198 ? -23.642 6.626 23.348 1.00 80.31 198 ASP A O 1
ATOM 1552 N N . GLU A 1 199 ? -24.482 7.067 25.375 1.00 72.56 199 GLU A N 1
ATOM 1553 C CA . GLU A 1 199 ? -25.872 6.848 24.971 1.00 72.56 199 GLU A CA 1
ATOM 1554 C C . GLU A 1 199 ? -26.272 7.885 23.901 1.00 72.56 199 GLU A C 1
ATOM 1556 O O . GLU A 1 199 ? -26.228 9.094 24.130 1.00 72.56 199 GLU A O 1
ATOM 1561 N N . GLY A 1 200 ? -26.609 7.413 22.696 1.00 69.56 200 GLY A N 1
ATOM 1562 C CA . GLY A 1 200 ? -26.867 8.265 21.528 1.00 69.56 200 GLY A CA 1
ATOM 1563 C C . GLY A 1 200 ? -25.636 8.589 20.669 1.00 69.56 200 GLY A C 1
ATOM 1564 O O . GLY A 1 200 ? -25.780 9.252 19.639 1.00 69.56 200 GLY A O 1
ATOM 1565 N N . GLU A 1 201 ? -24.442 8.106 21.031 1.00 73.38 201 GLU A N 1
ATOM 1566 C CA . GLU A 1 201 ? -23.260 8.183 20.173 1.00 73.38 201 GLU A CA 1
ATOM 1567 C C . GLU A 1 201 ? -23.345 7.154 19.032 1.00 73.38 201 GLU A C 1
ATOM 1569 O O . GLU A 1 201 ? -23.558 5.953 19.227 1.00 73.38 201 GLU A O 1
ATOM 1574 N N . ASP A 1 202 ? -23.172 7.642 17.803 1.00 71.56 202 ASP A N 1
ATOM 1575 C CA . ASP A 1 202 ? -23.290 6.817 16.606 1.00 71.56 202 ASP A CA 1
ATOM 1576 C C . ASP A 1 202 ? -22.107 5.866 16.414 1.00 71.56 202 ASP A C 1
ATOM 1578 O O . ASP A 1 202 ? -20.933 6.254 16.428 1.00 71.56 202 ASP A O 1
ATOM 1582 N N . VAL A 1 203 ? -22.441 4.626 16.058 1.00 73.06 203 VAL A N 1
ATOM 1583 C CA . VAL A 1 203 ? -21.497 3.612 15.593 1.00 73.06 203 VAL A CA 1
ATOM 1584 C C . VAL A 1 203 ? -20.950 4.013 14.221 1.00 73.06 203 VAL A C 1
ATOM 1586 O O . VAL A 1 203 ? -21.581 3.847 13.175 1.00 73.06 203 VAL A O 1
ATOM 1589 N N . LYS A 1 204 ? -19.737 4.571 14.201 1.00 72.31 204 LYS A N 1
ATOM 1590 C CA . LYS A 1 204 ? -19.066 4.957 12.953 1.00 72.31 204 LYS A CA 1
ATOM 1591 C C . LYS A 1 204 ? -18.479 3.717 12.280 1.00 72.31 204 LYS A C 1
ATOM 1593 O O . LYS A 1 204 ? -17.343 3.331 12.551 1.00 72.31 204 LYS A O 1
ATOM 1598 N N . TRP A 1 205 ? -19.206 3.139 11.329 1.00 69.50 205 TRP A N 1
ATOM 1599 C CA . TRP A 1 205 ? -18.745 1.992 10.525 1.00 69.50 205 TRP A CA 1
ATOM 1600 C C . TRP A 1 205 ? -17.653 2.325 9.495 1.00 69.50 205 TRP A C 1
ATOM 1602 O O . TRP A 1 205 ? -17.146 1.446 8.804 1.00 69.50 205 TRP A O 1
ATOM 1612 N N . SER A 1 206 ? -17.276 3.600 9.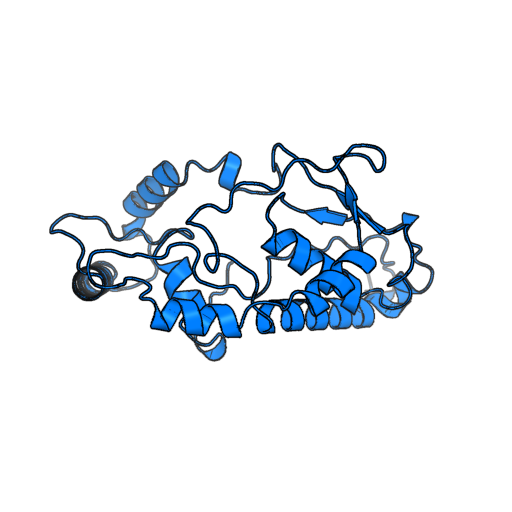372 1.00 63.91 206 SER A N 1
ATOM 1613 C CA . SER A 1 206 ? -16.315 4.060 8.369 1.00 63.91 206 SER A CA 1
ATOM 1614 C C . SER A 1 206 ? -14.930 3.406 8.499 1.00 63.91 206 SER A C 1
ATOM 1616 O O . SER A 1 206 ? -14.495 3.016 9.584 1.00 63.91 206 SER A O 1
ATOM 1618 N N . PHE A 1 207 ? -14.174 3.409 7.394 1.00 53.41 207 PHE A N 1
ATOM 1619 C CA . PHE A 1 207 ? -12.779 2.949 7.315 1.00 53.41 207 PHE A CA 1
ATOM 1620 C C . PHE A 1 207 ? -11.816 3.594 8.319 1.00 53.41 207 PHE A C 1
ATOM 1622 O O . PHE A 1 207 ? -10.689 3.125 8.439 1.00 53.41 207 PHE A O 1
ATOM 1629 N N . ARG A 1 208 ? -12.202 4.680 8.997 1.00 52.84 208 ARG A N 1
ATOM 1630 C CA . ARG A 1 208 ? -11.363 5.346 9.999 1.00 52.84 208 ARG A CA 1
ATOM 1631 C C . ARG A 1 208 ? -11.602 4.845 11.418 1.00 52.84 208 ARG A C 1
ATOM 1633 O O . ARG A 1 208 ? -10.849 5.230 12.290 1.00 52.84 208 ARG A O 1
ATOM 1640 N N . THR A 1 209 ? -12.611 4.018 11.655 1.00 58.28 209 THR A N 1
ATOM 1641 C CA . THR A 1 209 ? -13.065 3.645 12.998 1.00 58.28 209 THR A CA 1
ATOM 1642 C C . THR A 1 209 ? -13.177 2.124 13.091 1.00 58.28 209 THR A C 1
ATOM 1644 O O . THR A 1 209 ? -12.144 1.459 13.113 1.00 58.28 209 THR A O 1
ATOM 1647 N N . ILE A 1 210 ? -14.383 1.548 13.125 1.00 58.09 210 ILE A N 1
ATOM 1648 C CA . ILE A 1 210 ? -14.611 0.144 13.528 1.00 58.09 210 ILE A CA 1
ATOM 1649 C C . ILE A 1 210 ? -13.894 -0.820 12.603 1.00 58.09 210 ILE A C 1
ATOM 1651 O O . ILE A 1 210 ? -13.132 -1.675 13.050 1.00 58.09 210 ILE A O 1
ATOM 1655 N N . LEU A 1 211 ? -14.061 -0.609 11.299 1.00 57.84 211 LEU A N 1
ATOM 1656 C CA . LEU A 1 211 ? -13.442 -1.464 10.305 1.00 57.84 211 LEU A CA 1
ATOM 1657 C C . LEU A 1 211 ? -11.913 -1.404 10.395 1.00 57.84 211 LEU A C 1
ATOM 1659 O O . LEU A 1 211 ? -11.274 -2.429 10.246 1.00 57.84 211 LEU A O 1
ATOM 1663 N N . SER A 1 212 ? -11.313 -0.248 10.708 1.00 59.03 212 SER A N 1
ATOM 1664 C CA . SER A 1 212 ? -9.851 -0.145 10.809 1.00 59.03 212 SER A CA 1
ATOM 1665 C C . SER A 1 212 ? -9.254 -0.878 12.003 1.00 59.03 212 SER A C 1
ATOM 1667 O O . SER A 1 212 ? -8.065 -1.177 11.954 1.00 59.03 212 SER A O 1
ATOM 1669 N N . ILE A 1 213 ? -10.001 -1.038 13.090 1.00 58.66 213 ILE A N 1
ATOM 1670 C CA . ILE A 1 213 ? -9.504 -1.689 14.304 1.00 58.66 213 ILE A CA 1
ATOM 1671 C C . ILE A 1 213 ? -9.767 -3.190 14.185 1.00 58.66 213 ILE A C 1
ATOM 1673 O O . ILE A 1 213 ? -8.844 -3.992 14.296 1.00 58.66 213 ILE A O 1
ATOM 1677 N N . LEU A 1 214 ? -10.996 -3.570 13.826 1.00 60.38 214 LEU A N 1
ATOM 1678 C CA . LEU A 1 214 ? -11.380 -4.974 13.712 1.00 60.38 214 LEU A CA 1
ATOM 1679 C C . LEU A 1 214 ? -10.637 -5.713 12.593 1.00 60.38 214 LEU A C 1
ATOM 1681 O O . LEU A 1 214 ? -10.261 -6.861 12.800 1.00 60.38 214 LEU A O 1
ATOM 1685 N N . THR A 1 215 ? -10.361 -5.082 11.442 1.00 57.69 215 TH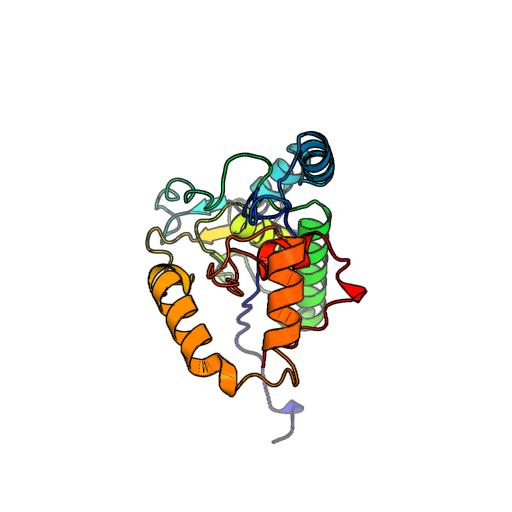R A N 1
ATOM 1686 C CA . THR A 1 215 ? -9.598 -5.756 10.370 1.00 57.69 215 THR A CA 1
ATOM 1687 C C . THR A 1 215 ? -8.130 -5.967 10.711 1.00 57.69 215 THR A C 1
ATOM 1689 O O . THR A 1 215 ? -7.487 -6.777 10.062 1.00 57.69 215 THR A O 1
ATOM 1692 N N . CYS A 1 216 ? -7.590 -5.208 11.665 1.00 57.91 216 CYS A N 1
ATOM 1693 C CA . CYS A 1 216 ? -6.209 -5.370 12.113 1.00 57.91 216 CYS A CA 1
ATOM 1694 C C . CYS A 1 216 ? -6.113 -6.443 13.205 1.00 57.91 216 CYS A C 1
ATOM 1696 O O . CYS A 1 216 ? -5.168 -7.216 13.229 1.00 57.91 216 CYS A O 1
ATOM 1698 N N . ILE A 1 217 ? -7.095 -6.506 14.107 1.00 55.78 217 ILE A N 1
ATOM 1699 C CA . ILE A 1 217 ? -7.056 -7.398 15.277 1.00 55.78 217 ILE A CA 1
ATOM 1700 C C . ILE A 1 217 ? -7.529 -8.824 14.938 1.00 55.78 217 ILE A C 1
ATOM 1702 O O . ILE A 1 217 ? -7.126 -9.784 15.592 1.00 55.78 217 ILE A O 1
ATOM 1706 N N . MET A 1 218 ? -8.366 -8.990 13.911 1.00 39.00 218 MET A N 1
ATOM 1707 C CA . MET A 1 218 ? -8.905 -10.293 13.515 1.00 39.00 218 MET A CA 1
ATOM 1708 C C . MET A 1 218 ? -8.058 -10.923 12.395 1.00 39.00 218 MET A C 1
ATOM 1710 O O . MET A 1 218 ? -7.756 -10.239 11.416 1.00 39.00 218 MET A O 1
ATOM 1714 N N . PRO A 1 219 ? -7.711 -12.223 12.467 1.00 36.03 219 PRO A N 1
ATOM 1715 C CA . PRO A 1 219 ? -6.986 -12.893 11.394 1.00 36.03 219 PRO A CA 1
ATOM 1716 C C . PRO A 1 219 ? -7.774 -12.837 10.075 1.00 36.03 219 PRO A C 1
ATOM 1718 O O . PRO A 1 219 ? -8.982 -13.083 10.036 1.00 36.03 219 PRO A O 1
ATOM 1721 N N . LEU A 1 220 ? -7.064 -12.543 8.979 1.00 37.28 220 LEU A N 1
ATOM 1722 C CA . LEU A 1 220 ? -7.597 -12.408 7.613 1.00 37.28 220 LEU A CA 1
ATOM 1723 C C . LEU A 1 220 ? -8.400 -13.630 7.125 1.00 37.28 220 LEU A C 1
ATOM 1725 O O . LEU A 1 220 ? -9.187 -13.503 6.193 1.00 37.28 220 LEU A O 1
ATOM 1729 N N . SER A 1 221 ? -8.265 -14.793 7.770 1.00 29.41 221 SER A N 1
ATOM 1730 C CA . SER A 1 221 ? -9.060 -15.993 7.477 1.00 29.41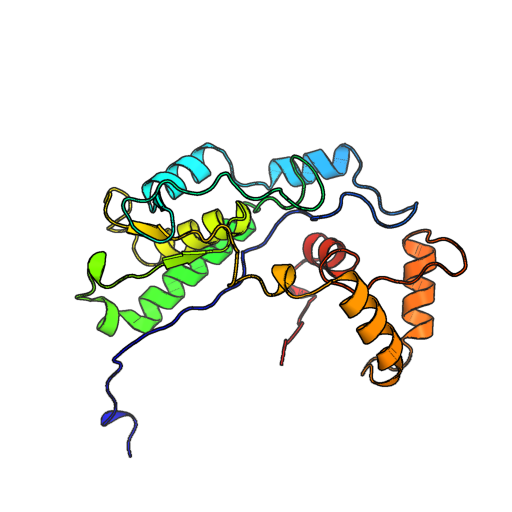 221 SER A CA 1
ATOM 1731 C C . SER A 1 221 ? -10.545 -15.870 7.844 1.00 29.41 221 SER A C 1
ATOM 1733 O O . SER A 1 221 ? -11.332 -16.717 7.430 1.00 29.41 221 SER A O 1
ATOM 1735 N N . THR A 1 222 ? -10.944 -14.842 8.598 1.00 32.03 222 THR A N 1
ATOM 1736 C CA . THR A 1 222 ? -12.330 -14.671 9.074 1.00 32.03 222 THR A CA 1
ATOM 1737 C C . THR A 1 222 ? -13.086 -13.557 8.336 1.00 32.03 222 THR A C 1
ATOM 1739 O O . THR A 1 222 ? -14.308 -13.473 8.430 1.00 32.03 222 THR A O 1
ATOM 1742 N N . ILE A 1 223 ? -12.394 -12.701 7.574 1.00 34.31 223 ILE A N 1
ATOM 1743 C CA . ILE A 1 223 ? -12.990 -11.527 6.919 1.00 34.31 223 ILE A CA 1
ATOM 1744 C C . ILE A 1 223 ? -12.981 -11.725 5.400 1.00 34.31 223 ILE A C 1
ATOM 1746 O O . ILE A 1 223 ? -12.128 -11.205 4.686 1.00 34.31 223 ILE A O 1
ATOM 1750 N N . SER A 1 224 ? -13.978 -12.451 4.891 1.00 25.55 224 SER A N 1
ATOM 1751 C CA . SER A 1 224 ? -14.350 -12.370 3.475 1.00 25.55 224 SER A CA 1
ATOM 1752 C C . SER A 1 224 ? -15.225 -11.129 3.280 1.00 25.55 224 SER A C 1
ATOM 1754 O O 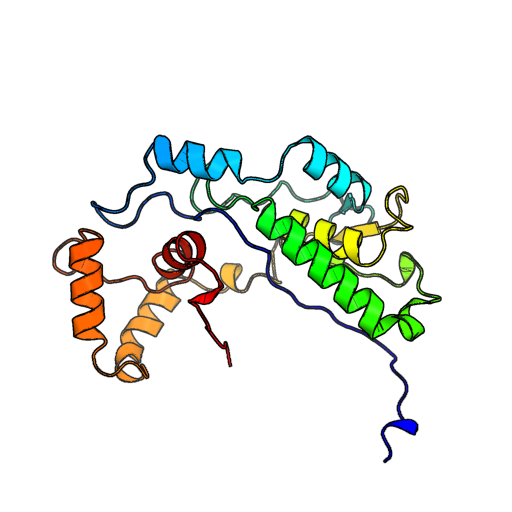. SER A 1 224 ? -16.451 -11.204 3.312 1.00 25.55 224 SER A O 1
ATOM 1756 N N . LEU A 1 225 ? -14.601 -9.954 3.156 1.00 28.23 225 LEU A N 1
ATOM 1757 C CA . LEU A 1 225 ? -15.278 -8.772 2.618 1.00 28.23 225 LEU A CA 1
ATOM 1758 C C . LEU A 1 225 ? -14.991 -8.710 1.119 1.00 28.23 225 LEU A C 1
ATOM 1760 O O . LEU A 1 225 ? -14.018 -8.108 0.666 1.00 28.23 225 LEU A O 1
ATOM 1764 N N . THR A 1 226 ? -15.857 -9.363 0.351 1.00 22.38 226 THR A N 1
ATOM 1765 C CA . THR A 1 226 ? -15.994 -9.123 -1.082 1.00 22.38 226 THR A CA 1
ATOM 1766 C C . THR A 1 226 ? -16.515 -7.697 -1.259 1.00 22.38 226 THR A C 1
ATOM 1768 O O . THR A 1 226 ? -17.681 -7.420 -0.988 1.00 22.38 226 THR A O 1
ATOM 1771 N N . PHE A 1 227 ? -15.647 -6.770 -1.661 1.00 23.58 227 PHE A N 1
ATOM 1772 C CA . PHE A 1 227 ? -16.104 -5.511 -2.242 1.00 23.58 227 PHE A CA 1
ATOM 1773 C C . PHE A 1 227 ? -16.551 -5.821 -3.676 1.00 23.58 227 PHE A C 1
ATOM 1775 O O . PHE A 1 227 ? -15.719 -6.201 -4.500 1.00 23.58 227 PHE A O 1
ATOM 1782 N N . LEU A 1 228 ? -17.863 -5.745 -3.916 1.00 25.89 228 LEU A N 1
ATOM 1783 C CA . LEU A 1 228 ? -18.445 -5.592 -5.254 1.00 25.89 228 LEU A CA 1
ATOM 1784 C C . LEU A 1 228 ? -18.165 -4.180 -5.779 1.00 25.89 228 LEU A C 1
ATOM 1786 O O . LEU A 1 228 ? -18.207 -3.237 -4.952 1.00 25.89 228 LEU A O 1
#